Protein AF-A0A822IUJ2-F1 (afdb_monomer_lite)

Structure (mmCIF, N/CA/C/O backbone):
data_AF-A0A822IUJ2-F1
#
_entry.id   AF-A0A822IUJ2-F1
#
loop_
_atom_site.group_PDB
_atom_site.id
_atom_site.type_symbol
_atom_site.label_atom_id
_atom_site.label_alt_id
_atom_site.label_comp_id
_atom_site.label_asym_id
_atom_site.label_entity_id
_atom_site.label_seq_id
_atom_site.pdbx_PDB_ins_code
_atom_site.Cartn_x
_atom_site.Cartn_y
_atom_site.Cartn_z
_atom_site.occupancy
_atom_site.B_iso_or_equiv
_atom_site.auth_seq_id
_atom_site.auth_comp_id
_atom_site.auth_asym_id
_atom_site.auth_atom_id
_atom_site.pdbx_PDB_model_num
ATOM 1 N N . MET A 1 1 ? -35.727 2.379 -72.300 1.00 41.59 1 MET A N 1
ATOM 2 C CA . MET A 1 1 ? -35.666 0.943 -71.937 1.00 41.59 1 MET A CA 1
ATOM 3 C C . MET A 1 1 ? -34.641 0.816 -70.818 1.00 41.59 1 MET A C 1
ATOM 5 O O . MET A 1 1 ? -33.549 1.306 -71.019 1.00 41.59 1 MET A O 1
ATOM 9 N N . GLY A 1 2 ? -34.868 0.306 -69.615 1.00 42.38 2 GLY A N 1
ATOM 10 C CA . GLY A 1 2 ? -36.031 -0.239 -68.935 1.00 42.38 2 GLY A CA 1
ATOM 11 C C . GLY A 1 2 ? -35.721 -0.245 -67.428 1.00 42.38 2 GLY A C 1
ATOM 12 O O . GLY A 1 2 ? -34.564 -0.264 -67.018 1.00 42.38 2 GLY A O 1
ATOM 13 N N . LYS A 1 3 ? -36.785 -0.162 -66.630 1.00 49.94 3 LYS A N 1
ATOM 14 C CA . LYS A 1 3 ? -36.813 -0.287 -65.168 1.00 49.94 3 LYS A CA 1
ATOM 15 C C . LYS A 1 3 ? -36.101 -1.570 -64.711 1.00 49.94 3 LYS A C 1
ATOM 17 O O . LYS A 1 3 ? -36.331 -2.602 -65.330 1.00 49.94 3 LYS A O 1
ATOM 22 N N . ASN A 1 4 ? -35.451 -1.560 -63.544 1.00 50.53 4 ASN A N 1
ATOM 23 C CA . ASN A 1 4 ? -35.858 -2.524 -62.521 1.00 50.53 4 ASN A CA 1
ATOM 24 C C . ASN A 1 4 ? -35.509 -2.095 -61.093 1.00 50.53 4 ASN A C 1
ATOM 26 O O . ASN A 1 4 ? -34.391 -1.695 -60.789 1.00 50.53 4 ASN A O 1
ATOM 30 N N . MET A 1 5 ? -36.528 -2.199 -60.243 1.00 48.28 5 MET A N 1
ATOM 31 C CA . MET A 1 5 ? -36.492 -2.043 -58.797 1.00 48.28 5 MET A CA 1
ATOM 32 C C . MET A 1 5 ? -36.428 -3.433 -58.161 1.00 48.28 5 MET A C 1
ATOM 34 O O . MET A 1 5 ? -37.068 -4.361 -58.646 1.00 48.28 5 MET A O 1
ATOM 38 N N . GLY A 1 6 ? -35.762 -3.542 -57.016 1.00 47.66 6 GLY A N 1
ATOM 39 C CA . GLY A 1 6 ? -35.872 -4.679 -56.098 1.00 47.66 6 GLY A CA 1
ATOM 40 C C . GLY A 1 6 ? -35.202 -4.315 -54.777 1.00 47.66 6 GLY A C 1
ATOM 41 O O . GLY A 1 6 ? -33.990 -4.413 -54.656 1.00 47.66 6 GLY A O 1
ATOM 42 N N . LYS A 1 7 ? -35.902 -3.629 -53.866 1.00 47.06 7 LYS A N 1
ATOM 43 C CA . LYS A 1 7 ? -36.565 -4.224 -52.688 1.00 47.06 7 LYS A CA 1
ATOM 44 C C . LYS A 1 7 ? -35.741 -5.328 -52.009 1.00 47.06 7 LYS A C 1
ATOM 46 O O . LYS A 1 7 ? -35.759 -6.474 -52.449 1.00 47.06 7 LYS A O 1
ATOM 51 N N . LYS A 1 8 ? -35.167 -5.003 -50.848 1.00 50.72 8 LYS A N 1
ATOM 52 C CA . LYS A 1 8 ? -35.119 -5.932 -49.715 1.00 50.72 8 LYS A CA 1
ATOM 53 C C . LYS A 1 8 ? -35.373 -5.174 -48.415 1.00 50.72 8 LYS A C 1
ATOM 55 O O . LYS A 1 8 ? -34.629 -4.274 -48.037 1.00 50.72 8 LYS A O 1
ATOM 60 N N . THR A 1 9 ? -36.506 -5.524 -47.833 1.00 42.69 9 THR A N 1
ATOM 61 C CA . THR A 1 9 ? -37.121 -5.021 -46.612 1.00 42.69 9 THR A CA 1
ATOM 62 C C . THR A 1 9 ? -36.675 -5.875 -45.422 1.00 42.69 9 THR A C 1
ATOM 64 O O . THR A 1 9 ? -36.413 -7.060 -45.594 1.00 42.69 9 THR A O 1
ATOM 67 N N . GLU A 1 10 ? -36.637 -5.237 -44.250 1.00 41.44 10 GLU A N 1
ATOM 68 C CA . GLU A 1 10 ? -37.018 -5.758 -42.925 1.00 41.44 10 GLU A CA 1
ATOM 69 C C . GLU A 1 10 ? -36.557 -7.152 -42.473 1.00 41.44 10 GLU A C 1
ATOM 71 O O . GLU A 1 10 ? -37.154 -8.155 -42.834 1.00 41.44 10 GLU A O 1
ATOM 76 N N . GLU A 1 11 ? -35.639 -7.181 -41.497 1.00 45.41 11 GLU A N 1
ATOM 77 C CA . GLU A 1 11 ? -35.759 -8.072 -40.331 1.00 45.41 11 GLU A CA 1
ATOM 78 C C . GLU A 1 11 ? -34.794 -7.633 -39.214 1.00 45.41 11 GLU A C 1
ATOM 80 O O . GLU A 1 11 ? -33.580 -7.772 -39.350 1.00 45.41 11 GLU A O 1
ATOM 85 N N . ARG A 1 12 ? -35.337 -7.041 -38.136 1.00 41.88 12 ARG A N 1
ATOM 86 C CA . ARG A 1 12 ? -34.828 -7.044 -36.739 1.00 41.88 12 ARG A CA 1
ATOM 87 C C . ARG A 1 12 ? -35.630 -6.052 -35.886 1.00 41.88 12 ARG A C 1
ATOM 89 O O . ARG A 1 12 ? -35.129 -5.045 -35.394 1.00 41.88 12 ARG A O 1
ATOM 96 N N . LYS A 1 13 ? -36.911 -6.362 -35.698 1.00 48.16 13 LYS A N 1
ATOM 97 C CA . LYS A 1 13 ? -37.634 -6.044 -34.463 1.00 48.16 13 LYS A CA 1
ATOM 98 C C . LYS A 1 13 ? -37.752 -7.372 -33.728 1.00 48.16 13 LYS A C 1
ATOM 100 O O . LYS A 1 13 ? -38.297 -8.286 -34.320 1.00 48.16 13 LYS A O 1
ATOM 105 N N . ASP A 1 14 ? -37.130 -7.474 -32.552 1.00 48.12 14 ASP A N 1
ATOM 106 C CA . ASP A 1 14 ? -37.507 -8.350 -31.423 1.00 48.12 14 ASP A CA 1
ATOM 107 C C . ASP A 1 14 ? -36.309 -8.622 -30.500 1.00 48.12 14 ASP A C 1
ATOM 109 O O . ASP A 1 14 ? -35.768 -9.718 -30.437 1.00 48.12 14 ASP A O 1
ATOM 113 N N . VAL A 1 15 ? -35.904 -7.604 -29.731 1.00 48.25 15 VAL A N 1
ATOM 114 C CA . VAL A 1 15 ? -35.214 -7.793 -28.440 1.00 48.25 15 VAL A CA 1
ATOM 115 C C . VAL A 1 15 ? -35.722 -6.722 -27.473 1.00 48.25 15 VAL A C 1
ATOM 117 O O . VAL A 1 15 ? -34.982 -5.854 -27.024 1.00 48.25 15 VAL A O 1
ATOM 120 N N . ASN A 1 16 ? -37.030 -6.700 -27.205 1.00 45.09 16 ASN A N 1
ATOM 121 C CA . ASN A 1 16 ? -37.554 -5.905 -26.091 1.00 45.09 16 ASN A CA 1
ATOM 122 C C . ASN A 1 16 ? -38.892 -6.443 -25.564 1.00 45.09 16 ASN A C 1
ATOM 124 O O . ASN A 1 16 ? -39.928 -5.789 -25.662 1.00 45.09 16 ASN A O 1
ATOM 128 N N . LYS A 1 17 ? -38.891 -7.664 -25.012 1.00 48.41 17 LYS A N 1
ATOM 129 C CA . LYS A 1 17 ? -40.035 -8.169 -24.237 1.00 48.41 17 LYS A CA 1
ATOM 130 C C . LYS A 1 17 ? -39.631 -9.240 -23.223 1.00 48.41 17 LYS A C 1
ATOM 132 O O . LYS A 1 17 ? -40.066 -10.377 -23.306 1.00 48.41 17 LYS A O 1
ATOM 137 N N . GLN A 1 18 ? -38.813 -8.868 -22.235 1.00 43.81 18 GLN A N 1
ATOM 138 C CA . GLN A 1 18 ? -38.646 -9.689 -21.026 1.00 43.81 18 GLN A CA 1
ATOM 139 C C . GLN A 1 18 ? -38.189 -8.873 -19.802 1.00 43.81 18 GLN A C 1
ATOM 141 O O . GLN A 1 18 ? -37.215 -9.195 -19.137 1.00 43.81 18 GLN A O 1
ATOM 146 N N . ARG A 1 19 ? -38.897 -7.780 -19.488 1.00 42.34 19 ARG A N 1
ATOM 147 C CA . ARG A 1 19 ? -38.822 -7.108 -18.175 1.00 42.34 19 ARG A CA 1
ATOM 148 C C . ARG A 1 19 ? -40.178 -6.512 -17.803 1.00 42.34 19 ARG A C 1
ATOM 150 O O . ARG A 1 19 ? -40.376 -5.306 -17.853 1.00 42.34 19 ARG A O 1
ATOM 157 N N . LYS A 1 20 ? -41.134 -7.368 -17.448 1.00 46.53 20 LYS A N 1
ATOM 158 C CA . LYS A 1 20 ? -42.321 -6.989 -16.668 1.00 46.53 20 LYS A CA 1
ATOM 159 C C . LYS A 1 20 ? -42.734 -8.195 -15.833 1.00 46.53 20 LYS A C 1
ATOM 161 O O . LYS A 1 20 ? -43.090 -9.221 -16.398 1.00 46.53 20 LYS A O 1
ATOM 166 N N . GLY A 1 21 ? -42.651 -8.051 -14.512 1.00 42.12 21 GLY A N 1
ATOM 167 C CA . GLY A 1 21 ? -43.138 -9.043 -13.555 1.00 42.12 21 GLY A CA 1
ATOM 168 C C . GLY A 1 21 ? -42.157 -9.366 -12.431 1.00 42.12 21 GLY A C 1
ATOM 169 O O . GLY A 1 21 ? -41.757 -10.512 -12.298 1.00 42.12 21 GLY A O 1
ATOM 170 N N . ILE A 1 22 ? -41.777 -8.381 -11.613 1.00 37.16 22 ILE A N 1
ATOM 171 C CA . ILE A 1 22 ? -41.378 -8.669 -10.228 1.00 37.16 22 ILE A CA 1
ATOM 172 C C . ILE A 1 22 ? -42.318 -7.859 -9.347 1.00 37.16 22 ILE A C 1
ATOM 174 O O . ILE A 1 22 ? -42.115 -6.674 -9.091 1.00 37.16 22 ILE A O 1
ATOM 178 N N . SER A 1 23 ? -43.409 -8.513 -8.973 1.00 38.94 23 SER A N 1
ATOM 179 C CA . SER A 1 23 ? -44.326 -8.070 -7.937 1.00 38.94 23 SER A CA 1
ATOM 180 C C . SER A 1 23 ? -43.552 -8.021 -6.620 1.00 38.94 23 SER A C 1
ATOM 182 O O . SER A 1 23 ? -42.984 -9.025 -6.194 1.00 38.94 23 SER A O 1
ATOM 184 N N . GLN A 1 24 ? -43.502 -6.851 -5.984 1.00 43.38 24 GLN A N 1
ATOM 185 C CA . GLN A 1 24 ? -43.011 -6.710 -4.617 1.00 43.38 24 GLN A CA 1
ATOM 186 C C . GLN A 1 24 ? -44.022 -7.358 -3.667 1.00 43.38 24 GLN A C 1
ATOM 188 O O . GLN A 1 24 ? -44.969 -6.724 -3.211 1.00 43.38 24 GLN A O 1
ATOM 193 N N . THR A 1 25 ? -43.832 -8.640 -3.377 1.00 37.34 25 THR A N 1
ATOM 194 C CA . THR A 1 25 ? -44.457 -9.283 -2.223 1.00 37.34 25 THR A CA 1
ATOM 195 C C . THR A 1 25 ? -43.559 -9.008 -1.023 1.00 37.34 25 THR A C 1
ATOM 197 O O . THR A 1 25 ? -42.406 -9.437 -0.986 1.00 37.34 25 THR A O 1
ATOM 200 N N . GLY A 1 26 ? -44.062 -8.227 -0.066 1.00 45.22 26 GLY A N 1
ATOM 201 C CA . GLY A 1 26 ? -43.368 -7.900 1.175 1.00 45.22 26 GLY A CA 1
ATOM 202 C C . GLY A 1 26 ? -43.130 -9.146 2.024 1.00 45.22 26 GLY A C 1
ATOM 203 O O . GLY A 1 26 ? -43.958 -9.505 2.855 1.00 45.22 26 GLY A O 1
ATOM 204 N N . ALA A 1 27 ? -41.986 -9.798 1.825 1.00 36.44 27 ALA A N 1
ATOM 205 C CA . ALA A 1 27 ? -41.483 -10.805 2.742 1.00 36.44 27 ALA A CA 1
ATOM 206 C C . ALA A 1 27 ? -40.846 -10.090 3.939 1.00 36.44 27 ALA A C 1
ATOM 208 O O . ALA A 1 27 ? -39.791 -9.461 3.839 1.00 36.44 27 ALA A O 1
ATOM 209 N N . ARG A 1 28 ? -41.523 -10.170 5.084 1.00 37.72 28 ARG A N 1
ATOM 210 C CA . ARG A 1 28 ? -40.996 -9.785 6.391 1.00 37.72 28 ARG A CA 1
ATOM 211 C C . ARG A 1 28 ? -39.760 -10.651 6.654 1.00 37.72 28 ARG A C 1
ATOM 213 O O . ARG A 1 28 ? -39.889 -11.843 6.905 1.00 37.72 28 ARG A O 1
ATOM 220 N N . ILE A 1 29 ? -38.567 -10.066 6.547 1.00 33.81 29 ILE A N 1
ATOM 221 C CA . ILE A 1 29 ? -37.310 -10.740 6.886 1.00 33.81 29 ILE A CA 1
ATOM 222 C C . ILE A 1 29 ? -37.301 -10.935 8.404 1.00 33.81 29 ILE A C 1
ATOM 224 O O . ILE A 1 29 ? -36.951 -10.033 9.162 1.00 33.81 29 ILE A O 1
ATOM 228 N N . THR A 1 30 ? -37.719 -12.110 8.862 1.00 34.91 30 THR A N 1
ATOM 229 C CA . THR A 1 30 ? -37.377 -12.598 10.196 1.00 34.91 30 THR A CA 1
ATOM 230 C C . THR A 1 30 ? -35.894 -12.938 10.182 1.00 34.91 30 THR A C 1
ATOM 232 O O . THR A 1 30 ? -35.483 -13.961 9.637 1.00 34.91 30 THR A O 1
ATOM 235 N N . VAL A 1 31 ? -35.080 -12.035 10.727 1.00 34.31 31 VAL A N 1
ATOM 236 C CA . VAL A 1 31 ? -33.658 -12.277 10.976 1.00 34.31 31 VAL A CA 1
ATOM 237 C C . VAL A 1 31 ? -33.575 -13.394 12.013 1.00 34.31 31 VAL A C 1
ATOM 239 O O . VAL A 1 31 ? -33.939 -13.193 13.168 1.00 34.31 31 VAL A O 1
ATOM 242 N N . SER A 1 32 ? -33.147 -14.582 11.586 1.00 37.91 32 SER A N 1
ATOM 243 C CA . SER A 1 32 ? -32.773 -15.657 12.501 1.00 37.91 32 SER A CA 1
ATOM 244 C C . SER A 1 32 ? -31.625 -15.154 13.381 1.00 37.91 32 SER A C 1
ATOM 246 O O . SER A 1 32 ? -30.565 -14.774 12.889 1.00 37.91 32 SER A O 1
ATOM 248 N N . THR A 1 33 ? -31.863 -15.117 14.689 1.00 38.47 33 THR A N 1
ATOM 249 C CA . THR A 1 33 ? -30.878 -14.839 15.743 1.00 38.47 33 THR A CA 1
ATOM 250 C C . THR A 1 33 ? -30.079 -16.086 16.127 1.00 38.47 33 THR A C 1
ATOM 252 O O . THR A 1 33 ? -29.494 -16.133 17.206 1.00 38.47 33 THR A O 1
ATOM 255 N N . THR A 1 34 ? -30.030 -17.108 15.270 1.00 44.03 34 THR A N 1
ATOM 256 C CA . THR A 1 34 ? -29.184 -18.278 15.508 1.00 44.03 34 THR A CA 1
ATOM 257 C C . THR A 1 34 ? -27.721 -17.887 15.244 1.00 44.03 34 THR A C 1
ATOM 259 O O . THR A 1 34 ? -27.406 -17.470 14.125 1.00 44.03 34 THR A O 1
ATOM 262 N N . PRO A 1 35 ? -26.815 -17.978 16.240 1.00 42.44 35 PRO A N 1
ATOM 263 C CA . PRO A 1 35 ? -25.393 -17.696 16.050 1.00 42.44 35 PRO A CA 1
ATOM 264 C C . PRO A 1 35 ? -24.842 -18.544 14.901 1.00 42.44 35 PRO A C 1
ATOM 266 O O . PRO A 1 35 ? -25.096 -19.746 14.842 1.00 42.44 35 PRO A O 1
ATOM 269 N N . SER A 1 36 ? -24.126 -17.922 13.960 1.00 46.53 36 SER A N 1
ATOM 270 C CA . SER A 1 36 ? -23.629 -18.612 12.767 1.00 46.53 36 SER A CA 1
ATOM 271 C C . SER A 1 36 ? -22.780 -19.828 13.152 1.00 46.53 36 SER A C 1
ATOM 273 O O . SER A 1 36 ? -21.811 -19.682 13.902 1.00 46.53 36 SER A O 1
ATOM 275 N N . SER A 1 37 ? -23.084 -20.985 12.559 1.00 47.94 37 SER A N 1
ATOM 276 C CA .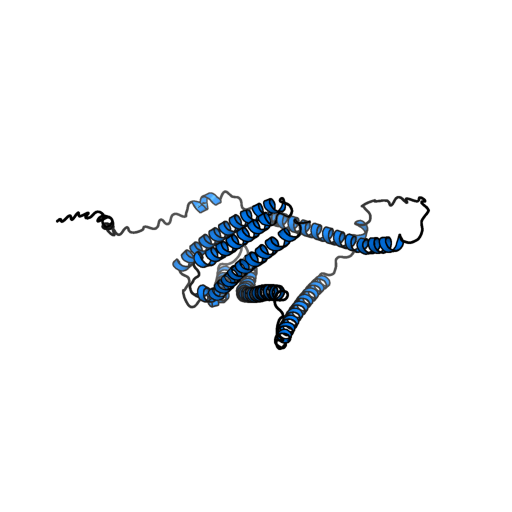 SER A 1 37 ? -22.344 -22.256 12.675 1.00 47.94 37 SER A CA 1
ATOM 277 C C . SER A 1 37 ? -20.833 -22.142 12.419 1.00 47.94 37 SER A C 1
ATOM 279 O O . SER A 1 37 ? -20.063 -22.991 12.854 1.00 47.94 37 SER A O 1
ATOM 281 N N . TRP A 1 38 ? -20.396 -21.050 11.790 1.00 43.41 38 TRP A N 1
ATOM 282 C CA . TRP A 1 38 ? -18.994 -20.698 11.574 1.00 43.41 38 TRP A CA 1
ATOM 283 C C . TRP A 1 38 ? -18.167 -20.542 12.869 1.00 43.41 38 TRP A C 1
ATOM 285 O O . TRP A 1 38 ? -16.962 -20.786 12.859 1.00 43.41 38 TRP A O 1
ATOM 295 N N . TRP A 1 39 ? -18.788 -20.167 13.997 1.00 47.03 39 TRP A N 1
ATOM 296 C CA . TRP A 1 39 ? -18.094 -20.061 15.293 1.00 47.03 39 TRP A CA 1
ATOM 297 C C . TRP A 1 39 ? -17.951 -21.406 16.017 1.00 47.03 39 TRP A C 1
ATOM 299 O O . TRP A 1 39 ? -16.981 -21.603 16.745 1.00 47.03 39 TRP A O 1
ATOM 309 N N . GLU A 1 40 ? -18.885 -22.337 15.811 1.00 58.84 40 GLU A N 1
ATOM 310 C CA . GLU A 1 40 ? -18.849 -23.682 16.408 1.00 58.84 40 GLU A CA 1
ATOM 311 C C . GLU A 1 40 ? -17.735 -24.534 15.781 1.00 58.84 40 GLU A C 1
ATOM 313 O O . GLU A 1 40 ? -16.992 -25.202 16.496 1.00 58.84 40 GLU A O 1
ATOM 318 N N . GLU A 1 41 ? -17.534 -24.423 14.464 1.00 57.12 41 GLU A N 1
ATOM 319 C CA . GLU A 1 41 ? -16.518 -25.180 13.717 1.00 57.12 41 GLU A CA 1
ATOM 320 C C . GLU A 1 41 ? -15.071 -24.819 14.118 1.00 57.12 41 GLU A C 1
ATOM 322 O O . GLU A 1 41 ? -14.152 -25.622 13.968 1.00 57.12 41 GLU A O 1
ATOM 327 N N . ARG A 1 42 ? -14.849 -23.632 14.702 1.00 51.75 42 ARG A N 1
ATOM 328 C CA . ARG A 1 42 ? -13.517 -23.177 15.140 1.00 51.75 42 ARG A CA 1
ATOM 329 C C . ARG A 1 42 ? -13.178 -23.466 16.598 1.00 51.75 42 ARG A C 1
ATOM 331 O O . ARG A 1 42 ? -12.016 -23.309 16.965 1.00 51.75 42 ARG A O 1
ATOM 338 N N . LYS A 1 43 ? -14.123 -23.943 17.414 1.00 57.66 43 LYS A N 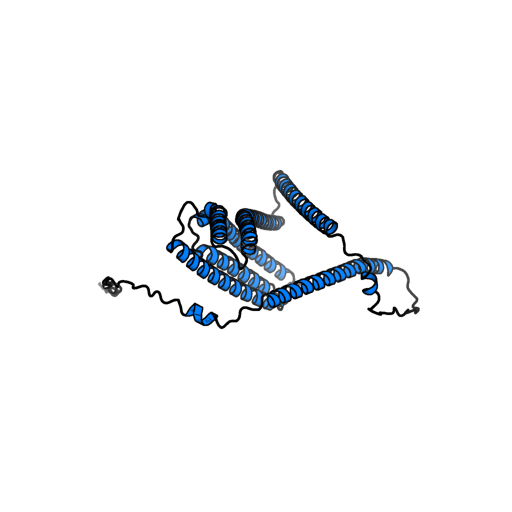1
ATOM 339 C CA . LYS A 1 43 ? -13.836 -24.323 18.812 1.00 57.66 43 LYS A CA 1
ATOM 340 C C . LYS A 1 43 ? -12.875 -25.516 18.928 1.00 57.66 43 LYS A C 1
ATOM 342 O O . LYS A 1 43 ? -12.272 -25.695 19.978 1.00 57.66 43 LYS A O 1
ATOM 347 N N . GLY A 1 44 ? -12.713 -26.306 17.861 1.00 62.44 44 GLY A N 1
ATOM 348 C CA . GLY A 1 44 ? -11.793 -27.449 17.815 1.00 62.44 44 GLY A CA 1
ATOM 349 C C . GLY A 1 44 ? -10.367 -27.127 17.352 1.00 62.44 44 GLY A C 1
ATOM 350 O O . GLY A 1 44 ? -9.488 -27.975 17.483 1.00 62.44 44 GLY A O 1
ATOM 351 N N . ILE A 1 45 ? -10.105 -25.924 16.823 1.00 59.12 45 ILE A N 1
ATOM 352 C CA . ILE A 1 45 ? -8.744 -25.511 16.459 1.00 59.12 45 ILE A CA 1
ATOM 353 C C . ILE A 1 45 ? -8.111 -24.944 17.725 1.00 59.12 45 ILE A C 1
ATOM 355 O O . ILE A 1 45 ? -8.285 -23.766 18.035 1.00 59.12 45 ILE A O 1
ATOM 359 N N . GLY A 1 46 ? -7.428 -25.806 18.483 1.00 67.44 46 GLY A N 1
ATOM 360 C CA . GLY A 1 46 ? -6.690 -25.397 19.674 1.00 67.44 46 GLY A CA 1
ATOM 361 C C . GLY A 1 46 ? -5.805 -24.199 19.343 1.00 67.44 46 GLY A C 1
ATOM 362 O O . GLY A 1 46 ? -4.979 -24.268 18.430 1.00 67.44 46 GLY A O 1
ATOM 363 N N . GLN A 1 47 ? -6.021 -23.080 20.036 1.00 64.50 47 GLN A N 1
ATOM 364 C CA . GLN A 1 47 ? -5.121 -21.940 19.923 1.00 64.50 47 GLN A CA 1
ATOM 365 C C . GLN A 1 47 ? -3.713 -22.427 20.289 1.00 64.50 47 GLN A C 1
ATOM 367 O O . GLN A 1 47 ? -3.572 -23.111 21.307 1.00 64.50 47 GLN A O 1
ATOM 372 N N . PRO A 1 48 ? -2.684 -22.132 19.473 1.00 74.56 48 PRO A N 1
ATOM 373 C CA . PRO A 1 48 ? -1.319 -22.496 19.821 1.00 74.56 48 PRO A CA 1
ATOM 374 C C . PRO A 1 48 ? -0.994 -21.914 21.194 1.00 74.56 48 PRO A C 1
ATOM 376 O O . PRO A 1 48 ? -1.352 -20.763 21.459 1.00 74.56 48 PRO A O 1
ATOM 379 N N . ASN A 1 49 ? -0.344 -22.703 22.050 1.00 88.06 49 ASN A N 1
ATOM 380 C CA . ASN A 1 49 ? 0.101 -22.231 23.355 1.00 88.06 49 ASN A CA 1
ATOM 381 C C . ASN A 1 49 ? 0.904 -20.925 23.153 1.00 88.06 49 ASN A C 1
ATOM 383 O O . ASN A 1 49 ? 1.845 -20.928 22.351 1.00 88.06 49 ASN A O 1
ATOM 387 N N . PRO A 1 50 ? 0.543 -19.812 23.820 1.00 81.00 50 PRO A N 1
ATOM 388 C CA . PRO A 1 50 ? 1.276 -18.551 23.721 1.00 81.00 50 PRO A CA 1
ATOM 389 C C . PRO A 1 50 ? 2.783 -18.707 23.961 1.00 81.00 50 PRO A C 1
ATOM 391 O O . PRO A 1 50 ? 3.578 -18.068 23.278 1.00 81.00 50 PRO A O 1
ATOM 394 N N . GLU A 1 51 ? 3.182 -19.623 24.847 1.00 85.19 51 GLU A N 1
ATOM 395 C CA . GLU A 1 51 ? 4.592 -19.920 25.128 1.00 85.19 51 GLU A CA 1
ATOM 396 C C . GLU A 1 51 ? 5.313 -20.539 23.922 1.00 85.19 51 GLU A C 1
ATOM 398 O O . GLU A 1 51 ? 6.480 -20.245 23.666 1.00 85.19 51 GLU A O 1
ATOM 403 N N . ASP A 1 52 ? 4.621 -21.365 23.135 1.00 88.50 52 ASP A N 1
ATOM 404 C CA . ASP A 1 52 ? 5.193 -21.960 21.926 1.00 88.50 52 ASP A CA 1
ATOM 405 C C . ASP A 1 52 ? 5.305 -20.928 20.800 1.00 88.50 52 ASP A C 1
ATOM 407 O O . ASP A 1 52 ? 6.275 -20.948 20.041 1.00 88.50 52 ASP A O 1
ATOM 411 N N . GLN A 1 53 ? 4.367 -19.979 20.715 1.00 81.19 53 GLN A N 1
ATOM 412 C CA . GLN A 1 53 ? 4.490 -18.850 19.788 1.00 81.19 53 GLN A CA 1
ATOM 413 C C . GLN A 1 53 ? 5.668 -17.945 20.155 1.00 81.19 53 GLN A C 1
ATOM 415 O O . GLN A 1 53 ? 6.437 -17.549 19.277 1.00 81.19 53 GLN A O 1
ATOM 420 N N . GLU A 1 54 ? 5.837 -17.650 21.443 1.00 86.38 54 GLU A N 1
ATOM 421 C CA . GLU A 1 54 ? 6.945 -16.840 21.939 1.00 86.38 54 GLU A CA 1
ATOM 422 C C . GLU A 1 54 ? 8.296 -17.535 21.721 1.00 86.38 54 GLU A C 1
ATOM 424 O O . GLU A 1 54 ? 9.248 -16.903 21.261 1.00 86.38 54 GLU A O 1
ATOM 429 N N . ARG A 1 55 ? 8.370 -18.852 21.950 1.00 93.56 55 ARG A N 1
ATOM 430 C CA . ARG A 1 55 ? 9.560 -19.667 21.669 1.00 93.56 55 ARG A CA 1
ATOM 431 C C . ARG A 1 55 ? 9.960 -19.597 20.196 1.00 93.56 55 ARG A C 1
ATOM 433 O O . ARG A 1 55 ? 11.108 -19.286 19.891 1.00 93.56 55 ARG A O 1
ATOM 440 N N . VAL A 1 56 ? 9.007 -19.800 19.282 1.00 92.75 56 VAL A N 1
ATOM 441 C CA . VAL A 1 56 ? 9.249 -19.718 17.830 1.00 92.75 56 VAL A CA 1
ATOM 442 C C . VAL A 1 56 ? 9.701 -18.315 17.415 1.00 92.75 56 VAL A C 1
ATOM 444 O O . VAL A 1 56 ? 10.524 -18.167 16.508 1.00 92.75 56 VAL A O 1
ATOM 447 N N . TYR A 1 57 ? 9.177 -17.273 18.062 1.00 85.81 57 TYR A N 1
ATOM 448 C CA . TYR A 1 57 ? 9.604 -15.901 17.809 1.00 85.81 57 TYR A CA 1
ATOM 449 C C . TYR A 1 57 ? 11.050 -15.659 18.269 1.00 85.81 57 TYR A C 1
ATOM 451 O O . TYR A 1 57 ? 11.853 -15.146 17.486 1.00 85.81 57 TYR A O 1
ATOM 459 N N . ARG A 1 58 ? 11.412 -16.095 19.486 1.00 90.38 58 ARG A N 1
ATOM 460 C CA . ARG A 1 58 ? 12.784 -15.991 20.016 1.00 90.38 58 ARG A CA 1
ATOM 461 C C . ARG A 1 58 ? 13.789 -16.755 19.154 1.00 90.38 58 ARG A C 1
ATOM 463 O O . ARG A 1 58 ? 14.800 -16.181 18.770 1.00 90.38 58 ARG A O 1
ATOM 470 N N . GLU A 1 59 ? 13.476 -17.987 18.753 1.00 95.44 59 GLU A N 1
ATOM 471 C CA . GLU A 1 59 ? 14.341 -18.793 17.875 1.00 95.44 59 GLU A CA 1
ATOM 472 C C . GLU A 1 59 ? 14.578 -18.121 16.512 1.00 95.44 59 GLU A C 1
ATOM 474 O O . GLU A 1 59 ? 15.700 -18.100 16.000 1.00 95.44 59 GLU A O 1
ATOM 479 N N . LYS A 1 60 ? 13.536 -17.525 15.915 1.00 91.69 60 LYS A N 1
ATOM 480 C CA . LYS A 1 60 ? 13.682 -16.758 14.667 1.00 91.69 60 LYS A CA 1
ATOM 481 C C . LYS A 1 60 ? 14.556 -15.524 14.855 1.00 91.69 60 LYS A C 1
ATOM 483 O O . LYS A 1 60 ? 15.354 -15.215 13.970 1.00 91.69 60 LYS A O 1
ATOM 488 N N . GLN A 1 61 ? 14.397 -14.827 15.975 1.00 86.25 61 GLN A N 1
ATOM 489 C CA . GLN A 1 61 ? 15.191 -13.646 16.280 1.00 86.25 61 GLN A CA 1
ATOM 490 C C . GLN A 1 61 ? 16.664 -14.019 16.475 1.00 86.25 61 GLN A C 1
ATOM 492 O O . GLN A 1 61 ? 17.516 -13.441 15.806 1.00 86.25 61 GLN A O 1
ATOM 497 N N . GLU A 1 62 ? 16.963 -15.038 17.282 1.00 93.12 62 GLU A N 1
ATOM 498 C CA . GLU A 1 62 ? 18.323 -15.549 17.494 1.00 93.12 62 GLU A CA 1
ATOM 499 C C . GLU A 1 62 ? 18.984 -15.994 16.185 1.00 93.12 62 GLU A C 1
ATOM 501 O O . GLU A 1 62 ? 20.135 -15.639 15.918 1.00 93.12 62 GLU A O 1
ATOM 506 N N . LYS A 1 63 ? 18.247 -16.706 15.323 1.00 96.44 63 LYS A N 1
ATOM 507 C CA . LYS A 1 63 ? 18.746 -17.113 14.004 1.00 96.44 63 LYS A CA 1
ATOM 508 C C . LYS A 1 63 ? 19.117 -15.908 13.136 1.00 96.44 63 LYS A C 1
ATOM 510 O O . LYS A 1 63 ? 20.183 -15.900 12.525 1.00 96.44 63 LYS A O 1
ATOM 515 N N . TYR A 1 64 ? 18.275 -14.876 13.115 1.00 91.12 64 TYR A N 1
ATOM 516 C CA . TYR A 1 64 ? 18.559 -13.637 12.391 1.00 91.12 64 TYR A CA 1
ATOM 517 C C . TYR A 1 64 ? 19.801 -12.917 12.943 1.00 91.12 64 TYR A C 1
ATOM 519 O O . TYR A 1 64 ? 20.620 -12.397 12.181 1.00 91.12 64 TYR A O 1
ATOM 527 N N . GLU A 1 65 ? 19.991 -12.904 14.265 1.00 92.50 65 GLU A N 1
ATOM 528 C CA . GLU A 1 65 ? 21.188 -12.312 14.869 1.00 92.50 65 GLU A CA 1
ATOM 529 C C . GLU A 1 65 ? 22.457 -13.091 14.518 1.00 92.50 65 GLU A C 1
ATOM 531 O O . GLU A 1 65 ? 23.473 -12.474 14.189 1.00 92.50 65 GLU A O 1
ATOM 536 N N . GLN A 1 66 ? 22.389 -14.425 14.519 1.00 94.31 66 GLN A N 1
ATOM 537 C CA . GLN A 1 66 ? 23.493 -15.285 14.095 1.00 94.31 66 GLN A CA 1
ATOM 538 C C . GLN A 1 66 ? 23.863 -15.057 12.625 1.00 94.31 66 GLN A C 1
ATOM 540 O O . GLN A 1 66 ? 25.044 -14.882 12.324 1.00 94.31 66 GLN A O 1
ATOM 545 N N . GLU A 1 67 ? 22.884 -15.003 11.718 1.00 95.06 67 GLU A N 1
ATOM 546 C CA . GLU A 1 67 ? 23.122 -14.745 10.290 1.00 95.06 67 GLU A CA 1
ATOM 547 C C . GLU A 1 67 ? 23.767 -13.366 10.066 1.00 95.06 67 GLU A C 1
ATOM 549 O O . GLU A 1 67 ? 24.760 -13.247 9.347 1.00 95.06 67 GLU A O 1
ATOM 554 N N . ARG A 1 68 ? 23.286 -12.326 10.756 1.00 94.19 68 ARG A N 1
ATOM 555 C CA . ARG A 1 68 ? 23.861 -10.970 10.704 1.00 94.19 68 ARG A CA 1
ATOM 556 C C . ARG A 1 68 ? 25.300 -10.915 11.226 1.00 94.19 68 ARG A C 1
ATOM 558 O O . ARG A 1 68 ? 26.146 -10.234 10.642 1.00 94.19 68 ARG A O 1
ATOM 565 N N . MET A 1 69 ? 25.596 -11.629 12.311 1.00 92.75 69 MET A N 1
ATOM 566 C CA . MET A 1 69 ? 26.956 -11.738 12.846 1.00 92.75 69 MET A CA 1
ATOM 567 C C . MET A 1 69 ? 27.885 -12.463 11.864 1.00 92.75 69 MET A C 1
ATOM 569 O O . MET A 1 69 ? 29.006 -12.006 11.636 1.00 92.75 69 MET A O 1
ATOM 573 N N . GLN A 1 70 ? 27.418 -13.547 11.237 1.00 92.31 70 GLN A N 1
ATOM 574 C CA . GLN A 1 70 ? 28.184 -14.267 10.216 1.00 92.31 70 GLN A CA 1
ATOM 575 C C . GLN A 1 70 ? 28.465 -13.395 8.988 1.00 92.31 70 GLN A C 1
ATOM 577 O O . GLN A 1 70 ? 29.596 -13.375 8.505 1.00 92.31 70 GLN A O 1
ATOM 582 N N . GLU A 1 71 ? 27.481 -12.624 8.524 1.00 92.44 71 GLU A N 1
ATOM 583 C CA . GLU A 1 71 ? 27.656 -11.702 7.399 1.00 92.44 71 GLU A CA 1
ATOM 584 C C . GLU A 1 71 ? 28.670 -10.596 7.718 1.00 92.44 71 GLU A C 1
ATOM 586 O O . GLU A 1 71 ? 29.524 -10.279 6.893 1.00 92.44 71 GLU A O 1
ATOM 591 N N . THR A 1 72 ? 28.649 -10.069 8.943 1.00 89.19 72 THR A N 1
ATOM 592 C CA . THR A 1 72 ? 29.608 -9.045 9.389 1.00 89.19 72 THR A CA 1
ATOM 593 C C . THR A 1 72 ? 31.040 -9.588 9.405 1.00 89.19 72 THR A C 1
ATOM 595 O O . THR A 1 72 ? 31.975 -8.925 8.955 1.00 89.19 72 THR A O 1
ATOM 598 N N . VAL A 1 73 ? 31.225 -10.827 9.874 1.00 91.69 73 VAL A N 1
ATOM 599 C CA . VAL A 1 73 ? 32.525 -11.518 9.830 1.00 91.69 73 VAL A CA 1
ATOM 600 C C . VAL A 1 73 ? 32.961 -11.770 8.385 1.00 91.69 73 VAL A C 1
ATOM 602 O O . VAL A 1 73 ? 34.130 -11.562 8.055 1.00 91.69 73 VAL A O 1
ATOM 605 N N . ARG A 1 74 ? 32.033 -12.171 7.507 1.00 90.00 74 ARG A N 1
ATOM 606 C CA . ARG A 1 74 ? 32.301 -12.397 6.081 1.00 90.00 74 ARG A CA 1
ATOM 607 C C . ARG A 1 74 ? 32.789 -11.120 5.394 1.00 90.00 74 ARG A C 1
ATOM 609 O O . ARG A 1 74 ? 33.826 -11.152 4.735 1.00 90.00 74 ARG A O 1
ATOM 616 N N . GLN A 1 75 ? 32.105 -10.000 5.619 1.00 85.75 75 GLN A N 1
ATOM 617 C CA . GLN A 1 75 ? 32.482 -8.692 5.075 1.00 85.75 75 GLN A CA 1
ATOM 618 C C . GLN A 1 75 ? 33.838 -8.219 5.614 1.00 85.75 75 GLN A C 1
ATOM 620 O O . GLN A 1 75 ? 34.700 -7.815 4.836 1.00 85.75 75 GLN A O 1
ATOM 625 N N . GLY A 1 76 ? 34.087 -8.372 6.919 1.00 88.12 76 GLY A N 1
ATOM 626 C CA . GLY A 1 76 ? 35.381 -8.029 7.517 1.00 88.12 76 GLY A CA 1
ATOM 627 C C . GLY A 1 76 ? 36.554 -8.862 6.978 1.00 88.12 76 GLY A C 1
ATOM 628 O O . GLY A 1 76 ? 37.673 -8.356 6.856 1.00 88.12 76 GLY A O 1
ATOM 629 N N . HIS A 1 77 ? 36.321 -10.129 6.617 1.00 82.56 77 HIS A N 1
ATOM 630 C CA . HIS A 1 77 ? 37.319 -10.947 5.924 1.00 82.56 77 HIS A CA 1
ATOM 631 C C . HIS A 1 77 ? 37.553 -10.474 4.485 1.00 82.56 77 HIS A C 1
ATOM 633 O O . HIS A 1 77 ? 38.701 -10.392 4.049 1.00 82.56 77 HIS A O 1
ATOM 639 N N . GLU A 1 78 ? 36.495 -10.139 3.751 1.00 77.25 78 GLU A N 1
ATOM 640 C CA . GLU A 1 78 ? 36.601 -9.692 2.361 1.00 77.25 78 GLU A CA 1
ATOM 641 C C . GLU A 1 78 ? 37.330 -8.342 2.234 1.00 77.25 78 GLU A C 1
ATOM 643 O O . GLU A 1 78 ? 38.169 -8.168 1.344 1.00 77.25 78 GLU A O 1
ATOM 648 N N . GLU A 1 79 ? 37.105 -7.421 3.174 1.00 75.75 79 GLU A N 1
ATOM 649 C CA . GLU A 1 79 ? 37.826 -6.146 3.247 1.00 75.75 79 GLU A CA 1
ATOM 650 C C . GLU A 1 79 ? 39.311 -6.315 3.593 1.00 75.75 79 GLU A C 1
ATOM 652 O O . GLU A 1 79 ? 40.142 -5.590 3.047 1.00 75.75 79 GLU A O 1
ATOM 657 N N . ARG A 1 80 ? 39.683 -7.306 4.420 1.00 73.75 80 ARG A N 1
ATOM 658 C CA . ARG A 1 80 ? 41.099 -7.608 4.712 1.00 73.75 80 ARG A CA 1
ATOM 659 C C . ARG A 1 80 ? 41.857 -8.203 3.527 1.00 73.75 80 ARG A C 1
ATOM 661 O O . ARG A 1 80 ? 43.049 -7.946 3.394 1.00 73.75 80 ARG A O 1
ATOM 668 N N . TYR A 1 81 ? 41.192 -8.965 2.659 1.00 63.25 81 TYR A N 1
ATOM 669 C CA . TYR A 1 81 ? 41.844 -9.628 1.521 1.00 63.25 81 TYR A CA 1
ATOM 670 C C . TYR A 1 81 ? 41.952 -8.765 0.253 1.00 63.25 81 TYR A C 1
ATOM 672 O O . TYR A 1 81 ? 42.770 -9.066 -0.622 1.00 63.25 81 TYR A O 1
ATOM 680 N N . LYS A 1 82 ? 41.169 -7.685 0.130 1.00 61.62 82 LYS A N 1
ATOM 681 C CA . LYS A 1 82 ? 41.274 -6.741 -0.998 1.00 61.62 82 LYS A CA 1
ATOM 682 C C . LYS A 1 82 ? 42.639 -6.033 -1.101 1.00 61.62 82 LYS A C 1
ATOM 684 O O . LYS A 1 82 ? 43.210 -6.069 -2.192 1.00 61.62 82 LYS A O 1
ATOM 689 N N . PRO A 1 83 ? 43.218 -5.458 -0.029 1.00 58.03 83 PRO A N 1
ATOM 690 C CA . PRO A 1 83 ? 44.515 -4.787 -0.125 1.00 58.03 83 PRO A CA 1
ATOM 691 C C . PRO A 1 83 ? 45.691 -5.759 -0.326 1.00 58.03 83 PRO A C 1
ATOM 693 O O . PRO A 1 83 ? 46.658 -5.403 -0.995 1.00 58.03 83 PRO A O 1
ATOM 696 N N . GLU A 1 84 ? 45.613 -7.008 0.154 1.00 55.56 84 GLU A N 1
ATOM 697 C CA . GLU A 1 84 ? 46.674 -8.009 -0.076 1.00 55.56 84 GLU A CA 1
ATOM 698 C C . GLU A 1 84 ? 46.778 -8.449 -1.543 1.00 55.56 84 GLU A C 1
ATOM 700 O O . GLU A 1 84 ? 47.883 -8.640 -2.052 1.00 55.56 84 GLU A O 1
ATOM 705 N N . LYS A 1 85 ? 45.651 -8.576 -2.259 1.00 57.25 85 LYS A N 1
ATOM 706 C CA . LYS A 1 85 ? 45.682 -8.867 -3.704 1.00 57.25 85 LYS A CA 1
ATOM 707 C C . LYS A 1 85 ? 46.237 -7.699 -4.517 1.00 57.25 85 LYS A C 1
ATOM 709 O O . LYS A 1 85 ? 46.914 -7.939 -5.513 1.00 57.25 85 LYS A O 1
ATOM 714 N N . GLN A 1 86 ? 45.989 -6.465 -4.079 1.00 56.00 86 GLN A N 1
ATOM 715 C CA . GLN A 1 86 ? 46.502 -5.268 -4.741 1.00 56.00 86 GLN A CA 1
ATOM 716 C C . GLN A 1 86 ? 48.016 -5.107 -4.520 1.00 56.00 86 GLN A C 1
ATOM 718 O O . GLN A 1 86 ? 48.750 -4.908 -5.482 1.00 56.00 86 GLN A O 1
ATOM 723 N N . MET A 1 87 ? 48.513 -5.350 -3.300 1.00 53.56 87 MET A N 1
ATOM 724 C CA . MET A 1 87 ? 49.958 -5.347 -3.022 1.00 53.56 87 MET A CA 1
ATOM 725 C C . MET A 1 87 ? 50.713 -6.510 -3.687 1.00 53.56 87 MET A C 1
ATOM 727 O O . MET A 1 87 ? 51.886 -6.368 -4.027 1.00 53.56 87 MET A O 1
ATOM 731 N N . ARG A 1 88 ? 50.064 -7.661 -3.914 1.00 55.53 88 ARG A N 1
ATOM 732 C CA . ARG A 1 88 ? 50.684 -8.790 -4.627 1.00 55.53 88 ARG A CA 1
ATOM 733 C C . ARG A 1 88 ? 50.757 -8.571 -6.141 1.00 55.53 88 ARG A C 1
ATOM 735 O O . ARG A 1 88 ? 51.747 -8.963 -6.749 1.00 55.53 88 ARG A O 1
ATOM 742 N N . ALA A 1 89 ? 49.761 -7.909 -6.732 1.00 54.97 89 ALA A N 1
ATOM 743 C CA . ALA A 1 89 ? 49.784 -7.543 -8.148 1.00 54.97 89 ALA A CA 1
ATOM 744 C C . ALA A 1 89 ? 50.857 -6.482 -8.464 1.00 54.97 89 ALA A C 1
ATOM 746 O O . ALA A 1 89 ? 51.446 -6.520 -9.538 1.00 54.97 89 ALA A O 1
ATOM 747 N N . GLU A 1 90 ? 51.164 -5.590 -7.518 1.00 52.59 90 GLU A N 1
ATOM 748 C CA . GLU A 1 90 ? 52.228 -4.582 -7.670 1.00 52.59 90 GLU A CA 1
ATOM 749 C C . GLU A 1 90 ? 53.633 -5.117 -7.313 1.00 52.59 90 GLU A C 1
ATOM 751 O O . GLU A 1 90 ? 54.644 -4.537 -7.708 1.00 52.59 90 GLU A O 1
ATOM 756 N N . GLY A 1 91 ? 53.724 -6.246 -6.597 1.00 49.59 91 GLY A N 1
ATOM 757 C CA . GLY A 1 91 ? 54.991 -6.859 -6.177 1.00 49.59 91 GLY A CA 1
ATOM 758 C C . GLY A 1 91 ? 55.574 -7.914 -7.128 1.00 49.59 91 GLY A C 1
ATOM 759 O O . GLY A 1 91 ? 56.770 -8.191 -7.056 1.00 49.59 91 GLY A O 1
ATOM 760 N N . GLU A 1 92 ? 54.778 -8.504 -8.025 1.00 48.47 92 GLU A N 1
ATOM 761 C CA . GLU A 1 92 ? 55.229 -9.597 -8.909 1.00 48.47 92 GLU A CA 1
ATOM 762 C C . GLU A 1 92 ? 55.936 -9.122 -10.200 1.00 48.47 92 GLU A C 1
ATOM 764 O O . GLU A 1 92 ? 56.437 -9.948 -10.961 1.00 48.47 92 GLU A O 1
ATOM 769 N N . GLU A 1 93 ? 56.110 -7.810 -10.416 1.00 52.34 93 GLU A N 1
ATOM 770 C CA . GLU A 1 93 ? 56.909 -7.287 -11.543 1.00 52.34 93 GLU A CA 1
ATOM 771 C C . GLU A 1 93 ? 58.425 -7.215 -11.249 1.00 52.34 93 GLU A C 1
ATOM 773 O O . GLU A 1 93 ? 59.227 -6.896 -12.130 1.00 52.34 93 GLU A O 1
ATOM 778 N N . LYS A 1 94 ? 58.879 -7.555 -10.031 1.00 52.22 94 LYS A N 1
ATOM 779 C CA . LYS A 1 94 ? 60.317 -7.659 -9.726 1.00 52.22 94 LYS A CA 1
ATOM 780 C C . LYS A 1 94 ? 60.650 -8.842 -8.819 1.00 52.22 94 LYS A C 1
ATOM 782 O O . LYS A 1 94 ? 60.281 -8.872 -7.655 1.00 52.22 94 LYS A O 1
ATOM 787 N N . LYS A 1 95 ? 61.536 -9.690 -9.355 1.00 41.34 95 LYS A N 1
ATOM 788 C CA . LYS A 1 95 ? 62.304 -10.796 -8.747 1.00 41.34 95 LYS A CA 1
ATOM 789 C C . LYS A 1 95 ? 61.650 -12.174 -8.748 1.00 41.34 95 LYS A C 1
ATOM 791 O O . LYS A 1 95 ? 60.723 -12.477 -8.009 1.00 41.34 95 LYS A O 1
ATOM 796 N N . GLY A 1 96 ? 62.289 -13.047 -9.523 1.00 47.16 96 GLY A N 1
ATOM 797 C CA . GLY A 1 96 ? 62.164 -14.485 -9.395 1.00 47.16 96 GLY A CA 1
ATOM 798 C C . GLY A 1 96 ? 62.926 -15.083 -8.207 1.00 47.16 96 GLY A C 1
ATOM 799 O O . GLY A 1 96 ? 63.711 -14.427 -7.526 1.00 47.16 96 GLY A O 1
ATOM 800 N N . ILE A 1 97 ? 62.713 -16.397 -8.102 1.00 44.34 97 ILE A N 1
ATOM 801 C CA . ILE A 1 97 ? 63.487 -17.432 -7.403 1.00 44.34 97 ILE A CA 1
ATOM 802 C C . ILE A 1 97 ? 63.514 -17.341 -5.867 1.00 44.34 97 ILE A C 1
ATOM 804 O O . ILE A 1 97 ? 64.352 -16.667 -5.277 1.00 44.34 97 ILE A O 1
ATOM 808 N N . SER A 1 98 ? 62.676 -18.152 -5.211 1.00 41.38 98 SER A N 1
ATOM 809 C CA . SER A 1 98 ? 63.094 -19.299 -4.370 1.00 41.38 98 SER A CA 1
ATOM 810 C C . SER A 1 98 ? 61.958 -19.718 -3.432 1.00 41.38 98 SER A C 1
ATOM 812 O O . SER A 1 98 ? 61.542 -18.972 -2.551 1.00 41.38 98 SER A O 1
ATOM 814 N N . GLN A 1 99 ? 61.475 -20.947 -3.609 1.00 46.03 99 GLN A N 1
ATOM 815 C CA . GLN A 1 99 ? 60.683 -21.672 -2.618 1.00 46.03 99 GLN A CA 1
ATOM 816 C C . GLN A 1 99 ? 61.569 -22.100 -1.442 1.00 46.03 99 GLN A C 1
ATOM 818 O O . GLN A 1 99 ? 62.591 -22.734 -1.683 1.00 46.03 99 GLN A O 1
ATOM 823 N N . THR A 1 100 ? 61.099 -21.926 -0.200 1.00 38.62 100 THR A N 1
ATOM 824 C CA . THR A 1 100 ? 61.335 -22.890 0.897 1.00 38.62 100 THR A CA 1
ATOM 825 C C . THR A 1 100 ? 60.362 -22.696 2.073 1.00 38.62 100 THR A C 1
ATOM 827 O O . THR A 1 100 ? 60.458 -21.774 2.870 1.00 38.62 100 THR A O 1
ATOM 830 N N . LYS A 1 101 ? 59.403 -23.625 2.166 1.00 46.91 101 LYS A N 1
ATOM 831 C CA . LYS A 1 101 ? 59.132 -24.511 3.317 1.00 46.91 101 LYS A CA 1
ATOM 832 C C . LYS A 1 101 ? 59.232 -23.925 4.747 1.00 46.91 101 LYS A C 1
ATOM 834 O O . LYS A 1 101 ? 60.295 -23.968 5.348 1.00 46.91 101 LYS A O 1
ATOM 839 N N . ALA A 1 102 ? 58.078 -23.605 5.351 1.00 40.00 102 ALA A N 1
ATOM 840 C CA . ALA A 1 102 ? 57.775 -23.871 6.771 1.00 40.00 102 ALA A CA 1
ATOM 841 C C . ALA A 1 102 ? 56.265 -23.705 7.060 1.00 40.00 102 ALA A C 1
ATOM 843 O O . ALA A 1 102 ? 55.787 -22.619 7.376 1.00 40.00 102 ALA A O 1
ATOM 844 N N . ARG A 1 103 ? 55.489 -24.795 6.965 1.00 36.34 103 ARG A N 1
ATOM 845 C CA . ARG A 1 103 ? 54.115 -24.857 7.496 1.00 36.34 103 ARG A CA 1
ATOM 846 C C . ARG A 1 103 ? 54.206 -25.091 9.008 1.00 36.34 103 ARG A C 1
ATOM 848 O O . ARG A 1 103 ? 54.478 -26.211 9.430 1.00 36.34 103 ARG A O 1
ATOM 855 N N . LYS A 1 104 ? 53.984 -24.048 9.814 1.00 44.31 104 LYS A N 1
ATOM 856 C CA . LYS A 1 104 ? 53.598 -24.202 11.224 1.00 44.31 104 LYS A CA 1
ATOM 857 C C . LYS A 1 104 ? 52.117 -24.572 11.264 1.00 44.31 104 LYS A C 1
ATOM 859 O O . LYS A 1 104 ? 51.275 -23.852 10.736 1.00 44.31 104 LYS A O 1
ATOM 864 N N . THR A 1 105 ? 51.820 -25.715 11.862 1.00 38.12 105 THR A N 1
ATOM 865 C CA . THR A 1 105 ? 50.470 -26.156 12.211 1.00 38.12 105 THR A CA 1
ATOM 866 C C . THR A 1 105 ? 49.881 -25.199 13.246 1.00 38.12 105 THR A C 1
ATOM 868 O O . THR A 1 105 ? 50.329 -25.173 14.391 1.00 38.12 105 THR A O 1
ATOM 871 N N . VAL A 1 106 ? 48.900 -24.392 12.837 1.00 42.12 106 VAL A N 1
ATOM 872 C CA . VAL A 1 106 ? 48.034 -23.638 13.752 1.00 42.12 106 VAL A CA 1
ATOM 873 C C . VAL A 1 106 ? 46.992 -24.616 14.284 1.00 42.12 106 VAL A C 1
ATOM 875 O O . VAL A 1 106 ? 46.231 -25.194 13.513 1.00 42.12 106 VAL A O 1
ATOM 878 N N . SER A 1 107 ? 47.008 -24.837 15.597 1.00 42.00 107 SER A N 1
ATOM 879 C CA . SER A 1 107 ? 46.030 -25.659 16.307 1.00 42.00 107 SER A CA 1
ATOM 880 C C . SER A 1 107 ? 44.667 -24.970 16.277 1.00 42.00 107 SER A C 1
ATOM 882 O O . SER A 1 107 ? 44.429 -24.014 17.010 1.00 42.00 107 SER A O 1
ATOM 884 N N . THR A 1 108 ? 43.765 -25.449 15.429 1.00 44.91 108 THR A N 1
ATOM 885 C CA . THR A 1 108 ? 42.337 -25.119 15.444 1.00 44.91 108 THR A CA 1
ATOM 886 C C . THR A 1 108 ? 41.639 -25.931 16.533 1.00 44.91 108 THR A C 1
ATOM 888 O O . THR A 1 108 ? 40.919 -26.884 16.248 1.00 44.91 108 THR A O 1
ATOM 891 N N . THR A 1 109 ? 41.860 -25.559 17.796 1.00 43.78 109 THR A N 1
ATOM 892 C CA . THR A 1 109 ? 41.038 -26.033 18.919 1.00 43.78 109 THR A CA 1
ATOM 893 C C . THR A 1 109 ? 39.915 -25.008 19.142 1.00 43.78 109 THR A C 1
ATOM 895 O O . THR A 1 109 ? 40.208 -23.906 19.600 1.00 43.78 109 THR A O 1
ATOM 898 N N . PRO A 1 110 ? 38.637 -25.305 18.827 1.00 46.97 110 PRO A N 1
ATOM 899 C CA . PRO A 1 110 ? 37.540 -24.321 18.849 1.00 46.97 110 PRO A CA 1
ATOM 900 C C . PRO A 1 110 ? 37.077 -23.860 20.245 1.00 46.97 110 PRO A C 1
ATOM 902 O O . PRO A 1 110 ? 36.040 -23.210 20.356 1.00 46.97 110 PRO A O 1
ATOM 905 N N . SER A 1 111 ? 37.789 -24.208 21.321 1.00 52.06 111 SER A N 1
ATOM 906 C CA . SER A 1 111 ? 37.259 -24.127 22.688 1.00 52.06 111 SER A CA 1
ATOM 907 C C . SER A 1 111 ? 37.764 -22.956 23.539 1.00 52.06 111 SER A C 1
ATOM 909 O O . SER A 1 111 ? 37.194 -22.733 24.601 1.00 52.06 111 SER A O 1
ATOM 911 N N . SER A 1 112 ? 38.781 -22.185 23.123 1.00 54.09 112 SER A N 1
ATOM 912 C CA . SER A 1 112 ? 39.332 -21.116 23.986 1.00 54.09 112 SER A CA 1
ATOM 913 C C . SER A 1 112 ? 38.643 -19.755 23.835 1.00 54.09 112 SER A C 1
ATOM 915 O O . SER A 1 112 ? 38.579 -18.998 24.796 1.00 54.09 112 SER A O 1
ATOM 917 N N . TRP A 1 113 ? 38.079 -19.444 22.662 1.00 57.56 113 TRP A N 1
ATOM 918 C CA . TRP A 1 113 ? 37.493 -18.121 22.387 1.00 57.56 113 TRP A CA 1
ATOM 919 C C . TRP A 1 113 ? 36.170 -17.863 23.135 1.00 57.56 113 TRP A C 1
ATOM 921 O O . TRP A 1 113 ? 35.837 -16.723 23.452 1.00 57.56 113 TRP A O 1
ATOM 931 N N . TRP A 1 114 ? 35.420 -18.923 23.454 1.00 52.84 114 TRP A N 1
ATOM 932 C CA . TRP A 1 114 ? 34.159 -18.823 24.201 1.00 52.84 114 TRP A CA 1
ATOM 933 C C . TRP A 1 114 ? 34.363 -18.723 25.719 1.00 52.84 114 TRP A C 1
ATOM 935 O O . TRP A 1 114 ? 33.595 -18.034 26.387 1.00 52.84 114 TRP A O 1
ATOM 945 N N . GLU A 1 115 ? 35.404 -19.360 26.261 1.00 63.94 115 GLU A N 1
ATOM 946 C CA . GLU A 1 115 ? 35.770 -19.247 27.682 1.00 63.94 115 GLU A CA 1
ATOM 947 C C . GLU A 1 115 ? 36.284 -17.835 28.015 1.00 63.94 115 GLU A C 1
ATOM 949 O O . GLU A 1 115 ? 35.926 -17.276 29.049 1.00 63.94 115 GLU A O 1
ATOM 954 N N . GLU A 1 116 ? 37.008 -17.194 27.091 1.00 61.81 116 GLU A N 1
ATOM 955 C CA . GLU A 1 116 ? 37.520 -15.825 27.255 1.00 61.81 116 GLU A CA 1
ATOM 956 C C . GLU A 1 116 ? 36.403 -14.762 27.354 1.00 61.81 116 GLU A C 1
ATOM 958 O O . GLU A 1 116 ? 36.580 -13.720 27.984 1.00 61.81 116 GLU A O 1
ATOM 963 N N . ARG A 1 117 ? 35.205 -15.033 26.811 1.00 58.62 117 ARG A N 1
ATOM 964 C CA . ARG A 1 117 ? 34.060 -14.104 26.873 1.00 58.62 117 ARG A CA 1
ATOM 965 C C . ARG A 1 117 ? 33.189 -14.232 28.120 1.00 58.62 117 ARG A C 1
ATOM 967 O O . ARG A 1 117 ? 32.417 -13.314 28.386 1.00 58.62 117 ARG A O 1
ATOM 974 N N . LYS A 1 118 ? 33.321 -15.300 28.914 1.00 61.09 118 LYS A N 1
ATOM 975 C CA . LYS A 1 118 ? 32.555 -15.448 30.167 1.00 61.09 118 LYS A CA 1
ATOM 976 C C . LYS A 1 118 ? 32.964 -14.437 31.246 1.00 61.09 118 LYS A C 1
ATOM 978 O O . LYS A 1 118 ? 32.195 -14.204 32.171 1.00 61.09 118 LYS A O 1
ATOM 983 N N . GLY A 1 119 ? 34.148 -13.831 31.118 1.00 61.44 119 GLY A N 1
ATOM 984 C CA . GLY A 1 119 ? 34.642 -12.781 32.016 1.00 61.44 119 GLY A CA 1
ATOM 985 C C . GLY A 1 119 ? 34.275 -11.351 31.606 1.00 61.44 119 GLY A C 1
ATOM 986 O O . GLY A 1 119 ? 34.577 -10.419 32.348 1.00 61.44 119 GLY A O 1
ATOM 987 N N . ILE A 1 120 ? 33.638 -11.147 30.446 1.00 63.72 120 ILE A N 1
ATOM 988 C CA . ILE A 1 120 ? 33.193 -9.815 30.025 1.00 63.72 120 ILE A CA 1
ATOM 989 C C . ILE A 1 120 ? 31.876 -9.541 30.747 1.00 63.72 120 ILE A C 1
ATOM 991 O O . ILE A 1 120 ? 30.834 -10.081 30.377 1.00 63.72 120 ILE A O 1
ATOM 995 N N . GLY A 1 121 ? 31.948 -8.745 31.817 1.00 70.69 121 GLY A N 1
ATOM 996 C CA . GLY A 1 121 ? 30.781 -8.335 32.592 1.00 70.69 121 GLY A CA 1
ATOM 997 C C . GLY A 1 121 ? 29.674 -7.809 31.680 1.00 70.69 121 GLY A C 1
ATOM 998 O O . GLY A 1 121 ? 29.947 -7.093 30.713 1.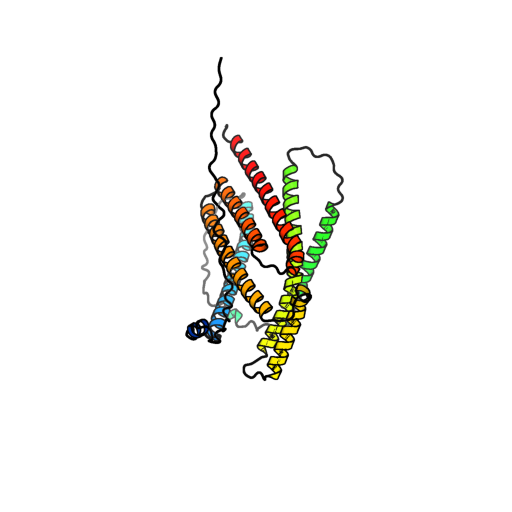00 70.69 121 GLY A O 1
ATOM 999 N N . GLN A 1 122 ? 28.429 -8.202 31.965 1.00 72.06 122 GLN A N 1
ATOM 1000 C CA . GLN A 1 122 ? 27.274 -7.674 31.247 1.00 72.06 122 GLN A CA 1
ATOM 1001 C C . GLN A 1 122 ? 27.326 -6.139 31.287 1.00 72.06 122 GLN A C 1
ATOM 1003 O O . GLN A 1 122 ? 27.537 -5.579 32.367 1.00 72.06 122 GLN A O 1
ATOM 1008 N N . PRO A 1 123 ? 27.175 -5.454 30.137 1.00 75.12 123 PRO A N 1
ATOM 1009 C CA . PRO A 1 123 ? 27.149 -4.002 30.124 1.00 75.12 123 PRO A CA 1
ATOM 1010 C C . PRO A 1 123 ? 26.025 -3.515 31.036 1.00 75.12 123 PRO A C 1
ATOM 1012 O O . PRO A 1 123 ? 24.941 -4.104 31.043 1.00 75.12 123 PRO A O 1
ATOM 1015 N N . ASN A 1 124 ? 26.286 -2.446 31.785 1.00 88.56 124 ASN A N 1
ATOM 1016 C CA . ASN A 1 124 ? 25.265 -1.796 32.593 1.00 88.56 124 ASN A CA 1
ATOM 1017 C C . ASN A 1 124 ? 24.054 -1.457 31.690 1.00 88.56 124 ASN A C 1
ATOM 1019 O O . ASN A 1 124 ? 24.253 -0.848 30.631 1.00 88.56 124 ASN A O 1
ATOM 1023 N N . PRO A 1 125 ? 22.818 -1.846 32.059 1.00 83.31 125 PRO A N 1
ATOM 1024 C CA . PRO A 1 125 ? 21.613 -1.515 31.298 1.00 83.31 125 PRO A CA 1
ATOM 1025 C C . PRO A 1 125 ? 21.485 -0.021 30.963 1.00 83.31 125 PRO A C 1
ATOM 1027 O O . PRO A 1 125 ? 21.036 0.325 29.872 1.00 83.31 125 PRO A O 1
ATOM 1030 N N . GLU A 1 126 ? 21.955 0.862 31.847 1.00 85.50 126 GLU A N 1
ATOM 1031 C CA . GLU A 1 126 ? 21.940 2.314 31.625 1.00 85.50 126 GLU A CA 1
ATOM 1032 C C . GLU A 1 126 ? 22.885 2.749 30.492 1.00 85.50 126 GLU A C 1
ATOM 1034 O O . GLU A 1 126 ? 22.556 3.643 29.707 1.00 85.50 126 GLU A O 1
ATOM 1039 N N . ASP A 1 127 ? 24.036 2.085 30.352 1.00 86.94 127 ASP A N 1
ATOM 1040 C CA . ASP A 1 127 ? 24.991 2.354 29.272 1.00 86.94 127 ASP A CA 1
ATOM 1041 C C . ASP A 1 127 ? 24.467 1.831 27.928 1.00 86.94 127 ASP A C 1
ATOM 1043 O O . ASP A 1 127 ? 24.685 2.452 26.883 1.00 86.94 127 ASP A O 1
ATOM 1047 N N . GLN A 1 128 ? 23.718 0.720 27.939 1.00 83.00 128 GLN A N 1
ATOM 1048 C CA . GLN A 1 128 ? 23.021 0.240 26.743 1.00 83.00 128 GLN A CA 1
ATOM 1049 C C . GLN A 1 128 ? 21.932 1.214 26.303 1.00 83.00 128 GLN A C 1
ATOM 1051 O O . GLN A 1 128 ? 21.876 1.571 25.125 1.00 83.00 128 GLN A O 1
ATOM 1056 N N . GLU A 1 129 ? 21.086 1.668 27.228 1.00 86.94 129 GLU A N 1
ATOM 1057 C CA . GLU A 1 129 ? 20.010 2.607 26.919 1.00 86.94 129 GLU A CA 1
ATOM 1058 C C . GLU A 1 129 ? 20.559 3.937 26.384 1.00 86.94 129 GLU A C 1
ATOM 1060 O O . GLU A 1 129 ? 20.069 4.450 25.373 1.00 86.94 129 GLU A O 1
ATOM 1065 N N . ARG A 1 130 ? 21.635 4.456 26.991 1.00 92.88 130 ARG A N 1
ATOM 1066 C CA . ARG A 1 130 ? 22.335 5.649 26.497 1.00 92.88 130 ARG A CA 1
ATOM 1067 C C . ARG A 1 130 ? 22.839 5.453 25.066 1.00 92.88 130 ARG A C 1
ATOM 1069 O O . ARG A 1 130 ? 22.583 6.299 24.212 1.00 92.88 130 ARG A O 1
ATOM 1076 N N . GLY A 1 131 ? 23.466 4.312 24.776 1.00 93.44 131 GLY A N 1
ATOM 1077 C CA . GLY A 1 131 ? 23.947 3.992 23.431 1.00 93.44 131 GLY A CA 1
ATOM 1078 C C . GLY A 1 131 ? 22.831 3.894 22.382 1.00 93.44 131 GLY A C 1
ATOM 1079 O O . GLY A 1 131 ? 23.044 4.250 21.220 1.00 93.44 131 GLY A O 1
ATOM 1080 N N . TYR A 1 132 ? 21.631 3.446 22.766 1.00 82.75 132 TYR A N 1
ATOM 1081 C CA . TYR A 1 132 ? 20.467 3.457 21.875 1.00 82.75 132 TYR A CA 1
ATOM 1082 C C . TYR A 1 132 ? 19.963 4.876 21.603 1.00 82.75 132 TYR A C 1
ATOM 1084 O O . TYR A 1 132 ? 19.733 5.211 20.438 1.00 82.75 132 TYR A O 1
ATOM 1092 N N . ARG A 1 133 ? 19.854 5.722 22.635 1.00 90.44 133 ARG A N 1
ATOM 1093 C CA . ARG A 1 133 ? 19.428 7.123 22.475 1.00 90.44 133 ARG A CA 1
ATOM 1094 C C . ARG A 1 133 ? 20.390 7.912 21.586 1.00 90.44 133 ARG A C 1
ATOM 1096 O O . ARG A 1 133 ? 19.943 8.571 20.654 1.00 90.44 133 ARG A O 1
ATOM 1103 N N . GLU A 1 134 ? 21.698 7.770 21.794 1.00 93.94 134 GLU A N 1
ATOM 1104 C CA . GLU A 1 134 ? 22.721 8.444 20.978 1.00 93.94 134 GLU A CA 1
ATOM 1105 C C . GLU A 1 134 ? 22.688 7.995 19.508 1.00 93.94 134 GLU A C 1
ATOM 1107 O O . GLU A 1 134 ? 22.798 8.813 18.592 1.00 93.94 134 GLU A O 1
ATOM 1112 N N . LYS A 1 135 ? 22.492 6.694 19.248 1.00 91.62 135 LYS A N 1
ATOM 1113 C CA . LYS A 1 135 ? 22.332 6.184 17.876 1.00 91.62 135 LYS A CA 1
ATOM 1114 C C . LYS A 1 135 ? 21.076 6.729 17.204 1.00 91.62 135 LYS A C 1
ATOM 1116 O O . LYS A 1 135 ? 21.117 7.036 16.012 1.00 91.62 135 LYS A O 1
ATOM 1121 N N . GLN A 1 136 ? 19.978 6.837 17.947 1.00 82.56 136 GLN A N 1
ATOM 1122 C CA . GLN A 1 136 ? 18.724 7.375 17.436 1.00 82.56 136 GLN A CA 1
ATOM 1123 C C . GLN A 1 136 ? 18.849 8.869 17.109 1.00 82.56 136 GLN A C 1
ATOM 1125 O O . GLN A 1 136 ? 18.467 9.288 16.017 1.00 82.56 136 GLN A O 1
ATOM 1130 N N . GLU A 1 137 ? 19.469 9.649 17.994 1.00 93.50 137 GLU A N 1
ATOM 1131 C CA . GLU A 1 137 ? 19.719 11.074 17.772 1.00 93.50 137 GLU A CA 1
ATOM 1132 C C . GLU A 1 137 ? 20.640 11.304 16.565 1.00 93.50 137 GLU A C 1
ATOM 1134 O O . GLU A 1 137 ? 20.349 12.134 15.701 1.00 93.50 137 GLU A O 1
ATOM 1139 N N . LYS A 1 138 ? 21.709 10.506 16.430 1.00 96.12 138 LYS A N 1
ATOM 1140 C CA . LYS A 1 138 ? 22.596 10.562 15.261 1.00 96.12 138 LYS A CA 1
ATOM 1141 C C . LYS A 1 138 ? 21.845 10.277 13.957 1.00 96.12 138 LYS A C 1
ATOM 1143 O O . LYS A 1 138 ? 22.058 10.971 12.963 1.00 96.12 138 LYS A O 1
ATOM 1148 N N . TYR A 1 139 ? 20.956 9.284 13.959 1.00 86.31 139 TYR A N 1
ATOM 1149 C CA . TYR A 1 139 ? 20.135 8.953 12.795 1.00 86.31 139 TYR A CA 1
ATOM 1150 C C . TYR A 1 139 ? 19.192 10.106 12.411 1.00 86.31 139 TYR A C 1
ATOM 1152 O O . TYR A 1 139 ? 19.047 10.431 11.231 1.00 86.31 139 TYR A O 1
ATOM 1160 N N . GLU A 1 140 ? 18.584 10.777 13.391 1.00 86.25 140 GLU A N 1
ATOM 1161 C CA . GLU A 1 140 ? 17.738 11.949 13.144 1.00 86.25 140 GLU A CA 1
ATOM 1162 C C . GLU A 1 140 ? 18.533 13.152 12.625 1.00 86.25 140 GLU A C 1
ATOM 1164 O O . GLU A 1 140 ? 18.079 13.815 11.687 1.00 86.25 140 GLU A O 1
ATOM 1169 N N . GLN A 1 141 ? 19.740 13.388 13.148 1.00 92.00 141 GLN A N 1
ATOM 1170 C CA . GLN A 1 141 ? 20.640 14.431 12.649 1.00 92.00 141 GLN A CA 1
ATOM 1171 C C . GLN A 1 141 ? 21.089 14.168 11.203 1.00 92.00 141 GLN A C 1
ATOM 1173 O O . GLN A 1 141 ? 21.012 15.070 10.364 1.00 92.00 141 GLN A O 1
ATOM 1178 N N . GLU A 1 142 ? 21.508 12.943 10.865 1.00 87.69 142 GLU A N 1
ATOM 1179 C CA . GLU A 1 142 ? 21.875 12.574 9.487 1.00 87.69 142 GLU A CA 1
ATOM 1180 C C . GLU A 1 142 ? 20.686 12.715 8.528 1.00 87.69 142 GLU A C 1
ATOM 1182 O O . GLU A 1 142 ? 20.833 13.260 7.429 1.00 87.69 142 GLU A O 1
ATOM 1187 N N . ARG A 1 143 ? 19.481 12.321 8.960 1.00 85.06 143 ARG A N 1
ATOM 1188 C CA . ARG A 1 143 ? 18.250 12.491 8.177 1.00 85.06 143 ARG A CA 1
ATOM 1189 C C . ARG A 1 143 ? 17.935 13.966 7.909 1.00 85.06 143 ARG A C 1
ATOM 1191 O O . ARG A 1 143 ? 17.575 14.321 6.785 1.00 85.06 143 ARG A O 1
ATOM 1198 N N . GLN A 1 144 ? 18.064 14.834 8.916 1.00 85.75 144 GLN A N 1
ATOM 1199 C CA . GLN A 1 144 ? 17.856 16.278 8.754 1.00 85.75 144 GLN A CA 1
ATOM 1200 C C . GLN A 1 144 ? 18.899 16.905 7.824 1.00 85.75 144 GLN A C 1
ATOM 1202 O O . GLN A 1 144 ? 18.543 17.703 6.952 1.00 85.75 144 GLN A O 1
ATOM 1207 N N . ARG A 1 145 ? 20.167 16.498 7.949 1.00 90.25 145 ARG A N 1
ATOM 1208 C CA . ARG A 1 145 ? 21.253 16.959 7.077 1.00 90.25 145 ARG A CA 1
ATOM 1209 C C . ARG A 1 145 ? 21.015 16.565 5.619 1.00 90.25 145 ARG A C 1
ATOM 1211 O O . ARG A 1 145 ? 21.136 17.411 4.738 1.00 90.25 145 ARG A O 1
ATOM 1218 N N . GLY A 1 146 ? 20.586 15.325 5.370 1.00 83.56 146 GLY A N 1
ATOM 1219 C CA . GLY A 1 146 ? 20.233 14.850 4.030 1.00 83.56 146 GLY A CA 1
ATOM 1220 C C . GLY A 1 146 ? 19.097 15.654 3.385 1.00 83.56 146 GLY A C 1
ATOM 1221 O O . GLY A 1 146 ? 19.170 15.990 2.201 1.00 83.56 146 GLY A O 1
ATOM 1222 N N . MET A 1 147 ? 18.075 16.042 4.159 1.00 68.00 147 MET A N 1
ATOM 1223 C CA . MET A 1 147 ? 17.005 16.914 3.653 1.00 68.00 147 MET A CA 1
ATOM 1224 C C . MET A 1 147 ? 17.521 18.304 3.264 1.00 68.00 147 MET A C 1
ATOM 1226 O O . MET A 1 147 ? 17.163 18.801 2.197 1.00 68.00 147 MET A O 1
ATOM 1230 N N . GLN A 1 148 ? 18.370 18.925 4.088 1.00 77.69 148 GLN A N 1
ATOM 1231 C CA . GLN A 1 148 ? 18.924 20.250 3.790 1.00 77.69 148 GLN A CA 1
ATOM 1232 C C . GLN A 1 148 ? 19.846 20.232 2.562 1.00 77.69 148 GLN A C 1
ATOM 1234 O O . GLN A 1 148 ? 19.744 21.113 1.709 1.00 77.69 148 GLN A O 1
ATOM 1239 N N . GLU A 1 149 ? 20.689 19.205 2.422 1.00 79.38 149 GLU A N 1
ATOM 1240 C CA . GLU A 1 149 ? 21.559 19.010 1.253 1.00 79.38 149 GLU A CA 1
ATOM 1241 C C . GLU A 1 149 ? 20.733 18.876 -0.039 1.00 79.38 149 GLU A C 1
ATOM 1243 O O . GLU A 1 149 ? 21.040 19.506 -1.050 1.00 79.38 149 GLU A O 1
ATOM 1248 N N . THR A 1 150 ? 19.624 18.132 0.019 1.00 68.31 150 THR A N 1
ATOM 1249 C CA . THR A 1 150 ? 18.720 17.925 -1.125 1.00 68.31 150 THR A CA 1
ATOM 1250 C C . THR A 1 150 ? 18.015 19.221 -1.542 1.00 68.31 150 THR A C 1
ATOM 1252 O O . THR A 1 150 ? 17.865 19.498 -2.732 1.00 68.31 150 THR A O 1
ATOM 1255 N N . VAL A 1 151 ? 17.586 20.043 -0.575 1.00 73.50 151 VAL A N 1
ATOM 1256 C CA . VAL A 1 151 ? 16.986 21.363 -0.850 1.00 73.50 151 VAL A CA 1
ATOM 1257 C C . VAL A 1 151 ? 18.018 22.312 -1.463 1.00 73.50 151 VAL A C 1
ATOM 1259 O O . VAL A 1 151 ? 17.699 23.032 -2.410 1.00 73.50 151 VAL A O 1
ATOM 1262 N N . ARG A 1 152 ? 19.262 22.278 -0.971 1.00 74.44 152 ARG A N 1
ATOM 1263 C CA . ARG A 1 152 ? 20.369 23.086 -1.496 1.00 74.44 152 ARG A CA 1
ATOM 1264 C C . ARG A 1 152 ? 20.686 22.733 -2.951 1.00 74.44 152 ARG A C 1
ATOM 1266 O O . ARG A 1 152 ? 20.740 23.630 -3.787 1.00 74.44 152 ARG A O 1
ATOM 1273 N N . GLN A 1 153 ? 20.796 21.443 -3.270 1.00 67.62 153 GLN A N 1
ATOM 1274 C CA . GLN A 1 153 ? 21.046 20.970 -4.637 1.00 67.62 153 GLN A CA 1
ATOM 1275 C C . GLN A 1 153 ? 19.910 21.345 -5.602 1.00 67.62 153 GLN A C 1
ATOM 1277 O O . GLN A 1 153 ? 20.171 21.806 -6.710 1.00 67.62 153 GLN A O 1
ATOM 1282 N N . GLY A 1 154 ? 18.650 21.258 -5.157 1.00 59.56 154 GLY A N 1
ATOM 1283 C CA . GLY A 1 154 ? 17.499 21.665 -5.971 1.00 59.56 154 GLY A CA 1
ATOM 1284 C C . GLY A 1 154 ? 17.437 23.168 -6.285 1.00 59.56 154 GLY A C 1
ATOM 1285 O O . GLY A 1 154 ? 16.832 23.562 -7.283 1.00 59.56 154 GLY A O 1
ATOM 1286 N N . HIS A 1 155 ? 18.059 24.017 -5.460 1.00 56.69 155 HIS A N 1
ATOM 1287 C CA . HIS A 1 155 ? 18.174 25.454 -5.725 1.00 56.69 155 HIS A CA 1
ATOM 1288 C C . HIS A 1 155 ? 19.339 25.795 -6.661 1.00 56.69 155 HIS A C 1
ATOM 1290 O O . HIS A 1 155 ? 19.220 26.722 -7.462 1.00 56.69 155 HIS A O 1
ATOM 1296 N N . GLU A 1 156 ? 20.437 25.046 -6.590 1.00 52.56 156 GLU A N 1
ATOM 1297 C CA . GLU A 1 156 ? 21.640 25.289 -7.392 1.00 52.56 156 GLU A CA 1
ATOM 1298 C C . GLU A 1 156 ? 21.454 24.877 -8.868 1.00 52.56 156 GLU A C 1
ATOM 1300 O O . GLU A 1 156 ? 21.999 25.518 -9.766 1.00 52.56 156 GLU A O 1
ATOM 1305 N N . GLU A 1 157 ? 20.585 23.901 -9.154 1.00 51.31 157 GLU A N 1
ATOM 1306 C CA . GLU A 1 157 ? 20.242 23.501 -10.531 1.00 51.31 157 GLU A CA 1
ATOM 1307 C C . GLU A 1 157 ? 19.276 24.463 -11.255 1.00 51.31 157 GLU A C 1
ATOM 1309 O O . GLU A 1 157 ? 19.175 24.419 -12.479 1.00 51.31 157 GLU A O 1
ATOM 1314 N N . ARG A 1 158 ? 18.607 25.395 -10.553 1.00 49.44 158 ARG A N 1
ATOM 1315 C CA . ARG A 1 158 ? 17.679 26.370 -11.175 1.00 49.44 158 ARG A CA 1
ATOM 1316 C C . ARG A 1 158 ? 18.346 27.589 -11.819 1.00 49.44 158 ARG A C 1
ATOM 1318 O O . ARG A 1 158 ? 17.644 28.404 -12.411 1.00 49.44 158 ARG A O 1
ATOM 1325 N N . TYR A 1 159 ? 19.666 27.736 -11.719 1.00 43.22 159 TYR A N 1
ATOM 1326 C CA . TYR A 1 159 ? 20.391 28.912 -12.217 1.00 43.22 159 TYR A CA 1
ATOM 1327 C C . TYR A 1 159 ? 21.595 28.525 -13.093 1.00 43.22 159 TYR A C 1
ATOM 1329 O O . TYR A 1 159 ? 22.742 28.866 -12.812 1.00 43.22 159 TYR A O 1
ATOM 1337 N N . LYS A 1 160 ? 21.339 27.846 -14.216 1.00 48.12 160 LYS A N 1
ATOM 1338 C CA . LYS A 1 160 ? 22.258 27.851 -15.366 1.00 48.12 160 LYS A CA 1
ATOM 1339 C C . LYS A 1 160 ? 21.489 28.230 -16.635 1.00 48.12 160 LYS A C 1
ATOM 1341 O O . LYS A 1 160 ? 20.618 27.468 -17.040 1.00 48.12 160 LYS A O 1
ATOM 1346 N N . PRO A 1 161 ? 21.777 29.390 -17.256 1.00 48.53 161 PRO A N 1
ATOM 1347 C CA . PRO A 1 161 ? 21.111 29.788 -18.485 1.00 48.53 161 PRO A CA 1
ATOM 1348 C C . PRO A 1 161 ? 21.586 28.922 -19.657 1.00 48.53 161 PRO A C 1
ATOM 1350 O O . PRO A 1 161 ? 22.785 28.703 -19.852 1.00 48.53 161 PRO A O 1
ATOM 1353 N N . GLU A 1 162 ? 20.603 28.443 -20.413 1.00 52.44 162 GLU A N 1
ATOM 1354 C CA . GLU A 1 162 ? 20.701 27.619 -21.614 1.00 52.44 162 GLU A CA 1
ATOM 1355 C C . GLU A 1 162 ? 21.712 28.185 -22.624 1.00 52.44 162 GLU A C 1
ATOM 1357 O O . GLU A 1 162 ? 21.571 29.300 -23.131 1.00 52.44 162 GLU A O 1
ATOM 1362 N N . LYS A 1 163 ? 22.727 27.385 -22.964 1.00 50.03 163 LYS A N 1
ATOM 1363 C CA . LYS A 1 163 ? 23.471 27.525 -24.219 1.00 50.03 163 LYS A CA 1
ATOM 1364 C C . LYS A 1 163 ? 23.109 26.349 -25.121 1.00 50.03 163 LYS A C 1
ATOM 1366 O O . LYS A 1 163 ? 23.090 25.209 -24.674 1.00 50.03 163 LYS A O 1
ATOM 1371 N N . GLN A 1 164 ? 22.801 26.692 -26.370 1.00 51.12 164 GLN A N 1
ATOM 1372 C CA . GLN A 1 164 ? 22.302 25.841 -27.452 1.00 51.12 164 GLN A CA 1
ATOM 1373 C C . GLN A 1 164 ? 22.955 24.455 -27.524 1.00 51.12 164 GLN A C 1
ATOM 1375 O O . GLN A 1 164 ? 24.171 24.326 -27.665 1.00 51.12 164 GLN A O 1
ATOM 1380 N N . ILE A 1 165 ? 22.087 23.444 -27.484 1.00 42.88 165 ILE A N 1
ATOM 1381 C CA . ILE A 1 165 ? 22.398 22.018 -27.492 1.00 42.88 165 ILE A CA 1
ATOM 1382 C C . ILE A 1 165 ? 22.625 21.528 -28.921 1.00 42.88 165 ILE A C 1
ATOM 1384 O O . ILE A 1 165 ? 21.808 21.720 -29.824 1.00 42.88 165 ILE A O 1
ATOM 1388 N N . ARG A 1 166 ? 23.775 20.877 -29.096 1.00 41.47 166 ARG A N 1
ATOM 1389 C CA . ARG A 1 166 ? 24.178 20.136 -30.287 1.00 41.47 166 ARG A CA 1
ATOM 1390 C C . ARG A 1 166 ? 23.565 18.736 -30.164 1.00 41.47 166 ARG A C 1
ATOM 1392 O O . ARG A 1 166 ? 23.877 17.983 -29.246 1.00 41.47 166 ARG A O 1
ATOM 1399 N N . VAL A 1 167 ? 22.641 18.457 -31.073 1.00 50.16 167 VAL A N 1
ATOM 1400 C CA . VAL A 1 167 ? 21.716 17.316 -31.088 1.00 50.16 167 VAL A CA 1
ATOM 1401 C C . VAL A 1 167 ? 22.464 15.978 -31.241 1.00 50.16 167 VAL A C 1
ATOM 1403 O O . VAL A 1 167 ? 23.510 15.927 -31.879 1.00 50.16 167 VAL A O 1
ATOM 1406 N N . GLU A 1 168 ? 21.898 14.921 -30.646 1.00 47.78 168 GLU A N 1
ATOM 1407 C CA . GLU A 1 168 ? 22.243 13.478 -30.687 1.00 47.78 168 GLU A CA 1
ATOM 1408 C C . GLU A 1 168 ? 22.992 12.872 -29.480 1.00 47.78 168 GLU A C 1
ATOM 1410 O O . GLU A 1 168 ? 22.825 11.682 -29.209 1.00 47.78 168 GLU A O 1
ATOM 1415 N N . GLY A 1 169 ? 23.724 13.652 -28.673 1.00 53.16 169 GLY A N 1
ATOM 1416 C CA . GLY A 1 169 ? 24.414 13.134 -27.471 1.00 53.16 169 GLY A CA 1
ATOM 1417 C C . GLY A 1 169 ? 23.734 13.430 -26.125 1.00 53.16 169 GLY A C 1
ATOM 1418 O O . GLY A 1 169 ? 23.891 12.668 -25.168 1.00 53.16 169 GLY A O 1
ATOM 1419 N N . GLU A 1 170 ? 22.984 14.531 -26.038 1.00 53.09 170 GLU A N 1
ATOM 1420 C CA . GLU A 1 170 ? 22.487 15.087 -24.767 1.00 53.09 170 GLU A CA 1
ATOM 1421 C C . GLU A 1 170 ? 21.072 14.618 -24.390 1.00 53.09 170 GLU A C 1
ATOM 1423 O O . GLU A 1 170 ? 20.771 14.504 -23.202 1.00 53.09 170 GLU A O 1
ATOM 1428 N N . GLU A 1 171 ? 20.246 14.199 -25.356 1.00 55.97 171 GLU A N 1
ATOM 1429 C CA . GLU A 1 171 ? 18.855 13.770 -25.105 1.00 55.97 171 GLU A CA 1
ATOM 1430 C C . GLU A 1 171 ? 18.743 12.579 -24.135 1.00 55.97 171 GLU A C 1
ATOM 1432 O O . GLU A 1 171 ? 17.784 12.464 -23.373 1.00 55.97 171 GLU A O 1
ATOM 1437 N N . LYS A 1 172 ? 19.741 11.682 -24.108 1.00 57.91 172 LYS A N 1
ATOM 1438 C CA . LYS A 1 172 ? 19.725 10.520 -23.201 1.00 57.91 172 LYS A CA 1
ATOM 1439 C C . LYS A 1 172 ? 19.960 10.894 -21.737 1.00 57.91 172 LYS A C 1
ATOM 1441 O O . LYS A 1 172 ? 19.456 10.194 -20.859 1.00 57.91 172 LYS A O 1
ATOM 1446 N N . LYS A 1 173 ? 20.736 11.951 -21.466 1.00 62.16 173 LYS A N 1
ATOM 1447 C CA . LYS A 1 173 ? 20.983 12.429 -20.093 1.00 62.16 173 LYS A CA 1
ATOM 1448 C C . LYS A 1 173 ? 19.758 13.143 -19.530 1.00 62.16 173 LYS A C 1
ATOM 1450 O O . LYS A 1 173 ? 19.471 13.006 -18.347 1.00 62.16 173 LYS A O 1
ATOM 1455 N N . ASP A 1 174 ? 19.017 13.819 -20.398 1.00 72.38 174 ASP A N 1
ATOM 1456 C CA . ASP A 1 174 ? 17.831 14.575 -20.017 1.00 72.38 174 ASP A CA 1
ATOM 1457 C C . ASP A 1 174 ? 16.680 13.644 -19.585 1.00 72.38 174 ASP A C 1
ATOM 1459 O O . ASP A 1 174 ? 16.055 13.819 -18.541 1.00 72.38 174 ASP A O 1
ATOM 1463 N N . LEU A 1 175 ? 16.477 12.535 -20.305 1.00 66.69 175 LEU A N 1
ATOM 1464 C CA . LEU A 1 175 ? 15.414 11.569 -19.993 1.00 66.69 175 LEU A CA 1
ATOM 1465 C C . LEU A 1 175 ? 15.619 10.817 -18.673 1.00 66.69 175 LEU A C 1
ATOM 1467 O O . LEU A 1 175 ? 14.649 10.560 -17.954 1.00 66.69 175 LEU A O 1
ATOM 1471 N N . SER A 1 176 ? 16.859 10.442 -18.342 1.00 68.12 176 SER A N 1
ATOM 1472 C CA . SER A 1 176 ? 17.135 9.790 -17.059 1.00 68.12 176 SER A CA 1
ATOM 1473 C C . SER A 1 176 ? 16.931 10.767 -15.903 1.00 68.12 176 SER A C 1
ATOM 1475 O O . SER A 1 176 ? 16.307 10.390 -14.912 1.00 68.12 176 SER A O 1
ATOM 1477 N N . GLN A 1 177 ? 17.347 12.029 -16.050 1.00 74.06 177 GLN A N 1
ATOM 1478 C CA . GLN A 1 177 ? 17.068 13.079 -15.069 1.00 74.06 177 GLN A CA 1
ATOM 1479 C C . GLN A 1 177 ? 15.566 13.322 -14.887 1.00 74.06 177 GLN A C 1
ATOM 1481 O O . GLN A 1 177 ? 15.105 13.378 -13.748 1.00 74.06 177 GLN A O 1
ATOM 1486 N N . ILE A 1 178 ? 14.779 13.369 -15.967 1.00 74.50 178 ILE A N 1
ATOM 1487 C CA . ILE A 1 178 ? 13.314 13.505 -15.887 1.00 74.50 178 ILE A CA 1
ATOM 1488 C C . ILE A 1 178 ? 12.690 12.318 -15.133 1.00 74.50 178 ILE A C 1
ATOM 1490 O O . ILE A 1 178 ? 11.816 12.506 -14.279 1.00 74.50 178 ILE A O 1
ATOM 1494 N N . MET A 1 179 ? 13.147 11.089 -15.389 1.00 69.88 179 MET A N 1
ATOM 1495 C CA . MET A 1 179 ? 12.642 9.894 -14.701 1.00 69.88 179 MET A CA 1
ATOM 1496 C C . MET A 1 179 ? 13.006 9.870 -13.217 1.00 69.88 179 MET A C 1
ATOM 1498 O O . MET A 1 179 ? 12.140 9.667 -12.366 1.00 69.88 179 MET A O 1
ATOM 1502 N N . PHE A 1 180 ? 14.275 10.106 -12.888 1.00 72.69 180 PHE A N 1
ATOM 1503 C CA . PHE A 1 180 ? 14.722 10.137 -11.499 1.00 72.69 180 PHE A CA 1
ATOM 1504 C C . PHE A 1 180 ? 14.080 11.297 -10.737 1.00 72.69 180 PHE A C 1
ATOM 1506 O O . PHE A 1 180 ? 13.659 11.114 -9.595 1.00 72.69 180 PHE A O 1
ATOM 1513 N N . GLY A 1 181 ? 13.928 12.460 -11.373 1.00 75.44 181 GLY A N 1
ATOM 1514 C CA . GLY A 1 181 ? 13.240 13.616 -10.806 1.00 75.44 181 GLY A CA 1
ATOM 1515 C C . GLY A 1 181 ? 11.772 13.321 -10.496 1.00 75.44 181 GLY A C 1
ATOM 1516 O O . GLY A 1 181 ? 11.323 13.551 -9.371 1.00 75.44 181 GLY A O 1
ATOM 1517 N N . SER A 1 182 ? 11.039 12.738 -11.452 1.00 69.06 182 SER A N 1
ATOM 1518 C CA . SER A 1 182 ? 9.631 12.358 -11.266 1.00 69.06 182 SER A CA 1
ATOM 1519 C C . SER A 1 182 ? 9.456 11.260 -10.214 1.00 69.06 182 SER A C 1
ATOM 1521 O O . SER A 1 182 ? 8.635 11.420 -9.312 1.00 69.06 182 SER A O 1
ATOM 1523 N N . TYR A 1 183 ? 10.273 10.202 -10.235 1.00 70.50 183 TYR A N 1
ATOM 1524 C CA . TYR A 1 183 ? 10.261 9.170 -9.193 1.00 70.50 183 TYR A CA 1
ATOM 1525 C C . TYR A 1 183 ? 10.537 9.757 -7.803 1.00 70.50 183 TYR A C 1
ATOM 1527 O O . TYR A 1 183 ? 9.809 9.475 -6.854 1.00 70.50 183 TYR A O 1
ATOM 1535 N N . THR A 1 184 ? 11.544 10.624 -7.679 1.00 74.69 184 THR A N 1
ATOM 1536 C CA . THR A 1 184 ? 11.910 11.248 -6.398 1.00 74.69 184 THR A CA 1
ATOM 1537 C C . THR A 1 184 ? 10.799 12.160 -5.873 1.00 74.69 184 THR A C 1
ATOM 1539 O O . THR A 1 184 ? 10.551 12.202 -4.667 1.00 74.69 184 THR A O 1
ATOM 1542 N N . ALA A 1 185 ? 10.113 12.894 -6.753 1.00 73.25 185 ALA A N 1
ATOM 1543 C CA . ALA A 1 185 ? 8.974 13.727 -6.375 1.00 73.25 185 ALA A CA 1
ATOM 1544 C C . ALA A 1 185 ? 7.787 12.877 -5.892 1.00 73.25 185 ALA A C 1
ATOM 1546 O O . ALA A 1 185 ? 7.268 13.118 -4.801 1.00 73.25 185 ALA A O 1
ATOM 1547 N N . VAL A 1 186 ? 7.408 11.840 -6.649 1.00 66.25 186 VAL A N 1
ATOM 1548 C CA . VAL A 1 186 ? 6.310 10.929 -6.284 1.00 66.25 186 VAL A CA 1
ATOM 1549 C C . VAL A 1 186 ? 6.628 10.165 -5.001 1.00 66.25 186 VAL A C 1
ATOM 1551 O O . VAL A 1 186 ? 5.777 10.072 -4.121 1.00 66.25 186 VAL A O 1
ATOM 1554 N N . SER A 1 187 ? 7.860 9.674 -4.850 1.00 65.94 187 SER A N 1
ATOM 1555 C CA . SER A 1 187 ? 8.302 8.972 -3.643 1.00 65.94 187 SER A CA 1
ATOM 1556 C C . SER A 1 187 ? 8.232 9.870 -2.411 1.00 65.94 187 SER A C 1
ATOM 1558 O O . SER A 1 187 ? 7.762 9.415 -1.373 1.00 65.94 187 SER A O 1
ATOM 1560 N N . ARG A 1 188 ? 8.645 11.143 -2.513 1.00 76.62 188 ARG A N 1
ATOM 1561 C CA . ARG A 1 188 ? 8.512 12.110 -1.411 1.00 76.62 188 ARG A CA 1
ATOM 1562 C C . ARG A 1 188 ? 7.053 12.378 -1.071 1.00 76.62 188 ARG A C 1
ATOM 1564 O O . ARG A 1 188 ? 6.680 12.261 0.088 1.00 76.62 188 ARG A O 1
ATOM 1571 N N . MET A 1 189 ? 6.211 12.647 -2.070 1.00 72.25 189 MET A N 1
ATOM 1572 C CA . MET A 1 189 ? 4.775 12.855 -1.845 1.00 72.25 189 MET A CA 1
ATOM 1573 C C . MET A 1 189 ? 4.112 11.642 -1.185 1.00 72.25 189 MET A C 1
ATOM 1575 O O . MET A 1 189 ? 3.322 11.801 -0.255 1.00 72.25 189 MET A O 1
ATOM 1579 N N . TRP A 1 190 ? 4.434 10.432 -1.647 1.00 71.12 190 TRP A N 1
ATOM 1580 C CA . TRP A 1 190 ? 3.934 9.189 -1.069 1.00 71.12 190 TRP A CA 1
ATOM 1581 C C . TRP A 1 190 ? 4.420 9.011 0.366 1.00 71.12 190 TRP A C 1
ATOM 1583 O O . TRP A 1 190 ? 3.612 8.760 1.255 1.00 71.12 190 TRP A O 1
ATOM 1593 N N . GLN A 1 191 ? 5.716 9.199 0.611 1.00 73.44 191 GLN A N 1
ATOM 1594 C CA . GLN A 1 191 ? 6.302 9.099 1.940 1.00 73.44 191 GLN A CA 1
ATOM 1595 C C . GLN A 1 191 ? 5.689 10.115 2.905 1.00 73.44 191 GLN A C 1
ATOM 1597 O O . GLN A 1 191 ? 5.313 9.725 4.003 1.00 73.44 191 GLN A O 1
ATOM 1602 N N . ASP A 1 192 ? 5.526 11.375 2.503 1.00 77.38 192 ASP A N 1
ATOM 1603 C CA . ASP A 1 192 ? 4.912 12.418 3.329 1.00 77.38 192 ASP A CA 1
ATOM 1604 C C . ASP A 1 192 ? 3.440 12.109 3.624 1.00 77.38 192 ASP A C 1
ATOM 1606 O O . ASP A 1 192 ? 2.974 12.291 4.750 1.00 77.38 192 ASP A O 1
ATOM 1610 N N . SER A 1 193 ? 2.708 11.597 2.630 1.00 67.88 193 SER A N 1
ATOM 1611 C CA . SER A 1 193 ? 1.306 11.187 2.777 1.00 67.88 193 SER A CA 1
ATOM 1612 C C . SER A 1 193 ? 1.169 9.986 3.714 1.00 67.88 193 SER A C 1
ATOM 1614 O O . SER A 1 193 ? 0.322 9.985 4.608 1.00 67.88 193 SER A O 1
ATOM 1616 N N . CYS A 1 194 ? 2.030 8.979 3.554 1.00 70.88 194 CYS A N 1
ATOM 1617 C CA . CYS A 1 194 ? 2.091 7.819 4.431 1.00 70.88 194 CYS A CA 1
ATOM 1618 C C . CYS A 1 194 ? 2.547 8.202 5.837 1.00 70.88 194 CYS A C 1
ATOM 1620 O O . CYS A 1 194 ? 1.942 7.742 6.790 1.00 70.88 194 CYS A O 1
ATOM 1622 N N . LEU A 1 195 ? 3.558 9.055 5.998 1.00 79.75 195 LEU A N 1
ATOM 1623 C CA . LEU A 1 195 ? 4.008 9.512 7.311 1.00 79.75 195 LEU A CA 1
ATOM 1624 C C . LEU A 1 195 ? 2.891 10.253 8.034 1.00 79.75 195 LEU A C 1
ATOM 1626 O O . LEU A 1 195 ? 2.633 9.945 9.187 1.00 79.75 195 LEU A O 1
ATOM 1630 N N . LYS A 1 196 ? 2.183 11.171 7.369 1.00 76.12 196 LYS A N 1
ATOM 1631 C CA . LYS A 1 196 ? 1.059 11.885 7.993 1.00 76.12 196 LYS A CA 1
ATOM 1632 C C . LYS A 1 196 ? -0.067 10.944 8.421 1.00 76.12 196 LYS A C 1
ATOM 1634 O O . LYS A 1 196 ? -0.568 11.083 9.527 1.00 76.12 196 LYS A O 1
ATOM 1639 N N . LEU A 1 197 ? -0.443 9.982 7.577 1.00 70.12 197 LEU A N 1
ATOM 1640 C CA . LEU A 1 197 ? -1.515 9.030 7.892 1.00 70.12 197 LEU A CA 1
ATOM 1641 C C . LEU A 1 197 ? -1.102 7.990 8.937 1.00 70.12 197 LEU A C 1
ATOM 1643 O O . LEU A 1 197 ? -1.802 7.765 9.921 1.00 70.12 197 LEU A O 1
ATOM 1647 N N . TYR A 1 198 ? 0.022 7.319 8.703 1.00 74.88 198 TYR A N 1
ATOM 1648 C CA . TYR A 1 198 ? 0.441 6.181 9.504 1.00 74.88 198 TYR A CA 1
ATOM 1649 C C . TYR A 1 198 ? 1.091 6.601 10.810 1.00 74.88 198 TYR A C 1
ATOM 1651 O O . TYR A 1 198 ? 0.946 5.857 11.764 1.00 74.88 198 TYR A O 1
ATOM 1659 N N . LYS A 1 199 ? 1.770 7.753 10.901 1.00 81.56 199 LYS A N 1
ATOM 1660 C CA . LYS A 1 199 ? 2.376 8.183 12.170 1.00 81.56 199 LYS A CA 1
ATOM 1661 C C . LYS A 1 199 ? 1.311 8.344 13.251 1.00 81.56 199 LYS A C 1
ATOM 1663 O O . LYS A 1 199 ? 1.405 7.674 14.271 1.00 81.56 199 LYS A O 1
ATOM 1668 N N . THR A 1 200 ? 0.277 9.143 12.986 1.00 76.25 200 THR A N 1
ATOM 1669 C CA . THR A 1 200 ? -0.838 9.334 13.925 1.00 76.25 200 THR A CA 1
ATOM 1670 C C . THR A 1 200 ? -1.515 8.003 14.243 1.00 76.25 200 THR A C 1
ATOM 1672 O O . THR A 1 200 ? -1.732 7.688 15.406 1.00 76.25 200 THR A O 1
ATOM 1675 N N . TRP A 1 201 ? -1.754 7.161 13.231 1.00 78.31 201 TRP A N 1
ATOM 1676 C CA . TRP A 1 201 ? -2.331 5.836 13.455 1.00 78.31 201 TRP A CA 1
ATOM 1677 C C . TRP A 1 201 ? -1.452 4.926 14.326 1.00 78.31 201 TRP A C 1
ATOM 1679 O O . TRP A 1 201 ? -1.973 4.274 15.228 1.00 78.31 201 TRP A O 1
ATOM 1689 N N . PHE A 1 202 ? -0.140 4.875 14.089 1.00 80.44 202 PHE A N 1
ATOM 1690 C CA . PHE A 1 202 ? 0.798 4.060 14.865 1.00 80.44 202 PHE A CA 1
ATOM 1691 C C . PHE A 1 202 ? 0.920 4.558 16.304 1.00 80.44 202 PHE A C 1
ATOM 1693 O O . PHE A 1 202 ? 0.887 3.739 17.218 1.00 80.44 202 PHE A O 1
ATOM 1700 N N . GLU A 1 203 ? 1.026 5.873 16.514 1.00 84.19 203 GLU A N 1
ATOM 1701 C CA . GLU A 1 203 ? 1.093 6.479 17.849 1.00 84.19 203 GLU A CA 1
ATOM 1702 C C . GLU A 1 203 ? -0.166 6.138 18.659 1.00 84.19 203 GLU A C 1
ATOM 1704 O O . GLU A 1 203 ? -0.058 5.549 19.736 1.00 84.19 203 GLU A O 1
ATOM 1709 N N . SER A 1 204 ? -1.357 6.371 18.098 1.00 78.94 204 SER A N 1
ATOM 1710 C CA . SER A 1 204 ? -2.625 6.029 18.752 1.00 78.94 204 SER A CA 1
ATOM 1711 C C . SER A 1 204 ? -2.787 4.521 18.983 1.00 78.94 204 SER A C 1
ATOM 1713 O O . SER A 1 204 ? -3.260 4.095 20.037 1.00 78.94 204 SER A O 1
ATOM 1715 N N . THR A 1 205 ? -2.373 3.688 18.025 1.00 78.56 205 THR A N 1
ATOM 1716 C CA . THR A 1 205 ? -2.476 2.225 18.136 1.00 78.56 205 THR A CA 1
ATOM 1717 C C . THR A 1 205 ? -1.538 1.666 19.207 1.00 78.56 205 THR A C 1
ATOM 1719 O O . THR A 1 205 ? -1.940 0.779 19.957 1.00 78.56 205 THR A O 1
ATOM 1722 N N . ASN A 1 206 ? -0.319 2.197 19.337 1.00 82.56 206 ASN A N 1
ATOM 1723 C CA . ASN A 1 206 ? 0.610 1.785 20.391 1.00 82.56 206 ASN A CA 1
ATOM 1724 C C . ASN A 1 206 ? 0.057 2.111 21.781 1.00 82.56 206 ASN A C 1
ATOM 1726 O O . ASN A 1 206 ? 0.025 1.229 22.638 1.00 82.56 206 ASN A O 1
ATOM 1730 N N . THR A 1 207 ? -0.469 3.323 21.987 1.00 82.81 207 THR A N 1
ATOM 1731 C CA . THR A 1 207 ? -1.119 3.692 23.255 1.00 82.81 207 THR A CA 1
ATOM 1732 C C . THR A 1 207 ? -2.293 2.765 23.581 1.00 82.81 207 THR A C 1
ATOM 1734 O O . THR A 1 207 ? -2.465 2.351 24.730 1.00 82.81 207 THR A O 1
ATOM 1737 N N . LEU A 1 208 ? -3.089 2.387 22.574 1.00 85.25 208 LEU A N 1
ATOM 1738 C CA . LEU A 1 208 ? -4.178 1.427 22.756 1.00 85.25 208 LEU A CA 1
ATOM 1739 C C . LEU A 1 208 ? -3.676 0.036 23.128 1.00 85.25 208 LEU A C 1
ATOM 1741 O O . LEU A 1 208 ? -4.266 -0.591 24.004 1.00 85.25 208 LEU A O 1
ATOM 1745 N N . PHE A 1 209 ? -2.605 -0.449 22.500 1.00 84.31 209 PHE A N 1
ATOM 1746 C CA . PHE A 1 209 ? -2.035 -1.752 22.831 1.00 84.31 209 PHE A CA 1
ATOM 1747 C C . PHE A 1 209 ? -1.451 -1.793 24.240 1.00 84.31 209 PHE A C 1
ATOM 1749 O O . PHE A 1 209 ? -1.697 -2.762 24.952 1.00 84.31 209 PHE A O 1
ATOM 1756 N N . GLU A 1 210 ? -0.756 -0.745 24.681 1.00 84.94 210 GLU A N 1
ATOM 1757 C CA . GLU A 1 210 ? -0.258 -0.648 26.059 1.00 84.94 210 GLU A CA 1
ATOM 1758 C C . GLU A 1 210 ? -1.406 -0.723 27.074 1.00 84.94 210 GLU A C 1
ATOM 1760 O O . GLU A 1 210 ? -1.338 -1.454 28.060 1.00 84.94 210 GLU A O 1
ATOM 1765 N N . LYS A 1 211 ? -2.513 -0.021 26.809 1.00 82.12 211 LYS A N 1
ATOM 1766 C CA . LYS A 1 211 ? -3.698 -0.031 27.679 1.00 82.12 211 LYS A CA 1
ATOM 1767 C C . LYS A 1 211 ? -4.472 -1.346 27.607 1.00 82.12 211 LYS A C 1
ATOM 1769 O O . LYS A 1 211 ? -4.942 -1.822 28.635 1.00 82.12 211 LYS A O 1
ATOM 1774 N N . ALA A 1 212 ? -4.565 -1.956 26.428 1.00 85.38 212 ALA A N 1
ATOM 1775 C CA . ALA A 1 212 ? -5.148 -3.283 26.250 1.00 85.38 212 ALA A CA 1
ATOM 1776 C C . ALA A 1 212 ? -4.331 -4.362 26.969 1.00 85.38 212 ALA A C 1
ATOM 1778 O O . ALA A 1 212 ? -4.903 -5.296 27.513 1.00 85.38 212 ALA A O 1
ATOM 1779 N N . TYR A 1 213 ? -3.006 -4.225 27.005 1.00 83.75 213 TYR A N 1
ATOM 1780 C CA . TYR A 1 213 ? -2.136 -5.123 27.757 1.00 83.75 213 TYR A CA 1
ATOM 1781 C C . TYR A 1 213 ? -2.362 -5.003 29.272 1.00 83.75 213 TYR A C 1
ATOM 1783 O O . TYR A 1 213 ? -2.341 -6.005 29.984 1.00 83.75 213 TYR A O 1
ATOM 1791 N N . LEU A 1 214 ? -2.634 -3.789 29.765 1.00 82.81 214 LEU A N 1
ATOM 1792 C CA . LEU A 1 214 ? -2.982 -3.543 31.169 1.00 82.81 214 LEU A CA 1
ATOM 1793 C C . LEU A 1 214 ? -4.380 -4.057 31.551 1.00 82.81 214 LEU A C 1
ATOM 1795 O O . LEU A 1 214 ? -4.638 -4.270 32.737 1.00 82.81 214 LEU A O 1
ATOM 1799 N N . LEU A 1 215 ? -5.269 -4.287 30.578 1.00 84.50 215 LEU A N 1
ATOM 1800 C CA . LEU A 1 215 ? -6.509 -5.030 30.794 1.00 84.50 215 LEU A CA 1
ATOM 1801 C C . LEU A 1 215 ? -6.173 -6.515 30.984 1.00 84.50 215 LEU A C 1
ATOM 1803 O O . LEU A 1 215 ? -6.181 -7.315 30.049 1.00 84.50 215 LEU A O 1
ATOM 1807 N N . SER A 1 216 ? -5.841 -6.877 32.220 1.00 77.94 216 SER A N 1
ATOM 1808 C CA . SER A 1 216 ? -5.620 -8.267 32.611 1.00 77.94 216 SER A CA 1
ATOM 1809 C C . SER A 1 216 ? -6.936 -9.062 32.622 1.00 77.94 216 SER A C 1
ATOM 1811 O O . SER A 1 216 ? -8.028 -8.522 32.430 1.00 77.94 216 SER A O 1
ATOM 1813 N N . LYS A 1 217 ? -6.845 -10.371 32.897 1.00 74.12 217 LYS A N 1
ATOM 1814 C CA . LYS A 1 217 ? -8.019 -11.247 33.061 1.00 74.12 217 LYS A CA 1
ATOM 1815 C C . LYS A 1 217 ? -8.972 -10.815 34.187 1.00 74.12 217 LYS A C 1
ATOM 1817 O O . LYS A 1 217 ? -10.122 -11.238 34.160 1.00 74.12 217 LYS A O 1
ATOM 1822 N N . ASP A 1 218 ? -8.520 -9.968 35.111 1.00 87.94 218 ASP A N 1
ATOM 1823 C CA . ASP A 1 218 ? -9.295 -9.501 36.267 1.00 87.94 218 ASP A CA 1
ATOM 1824 C C . ASP A 1 218 ? -9.831 -8.072 36.081 1.00 87.94 218 ASP A C 1
ATOM 1826 O O . ASP A 1 218 ? -10.146 -7.386 37.055 1.00 87.94 218 ASP A O 1
ATOM 1830 N N . ALA A 1 219 ? -9.913 -7.597 34.834 1.00 90.25 219 ALA A N 1
ATOM 1831 C CA . ALA A 1 219 ? -10.386 -6.253 34.548 1.00 90.25 219 ALA A CA 1
ATOM 1832 C C . ALA A 1 219 ? -11.835 -6.043 35.023 1.00 90.25 219 ALA A C 1
ATOM 1834 O O . ALA A 1 219 ? -12.746 -6.797 34.662 1.00 90.25 219 ALA A O 1
ATOM 1835 N N . THR A 1 220 ? -12.068 -4.988 35.806 1.00 93.06 220 THR A N 1
ATOM 1836 C CA . THR A 1 220 ? -13.420 -4.622 36.240 1.00 93.06 220 THR A CA 1
ATOM 1837 C C . THR A 1 220 ? -14.220 -4.033 35.069 1.00 93.06 220 THR A C 1
ATOM 1839 O O . THR A 1 220 ? -13.641 -3.526 34.099 1.00 93.06 220 THR A O 1
ATOM 1842 N N . PRO A 1 221 ? -15.564 -4.052 35.122 1.00 91.50 221 PRO A N 1
ATOM 1843 C CA . PRO A 1 221 ? -16.399 -3.411 34.104 1.00 91.50 221 PRO A CA 1
ATOM 1844 C C . PRO A 1 221 ? -16.041 -1.937 33.846 1.00 91.50 221 PRO A C 1
ATOM 1846 O O . PRO A 1 221 ? -16.116 -1.468 32.708 1.00 91.50 221 PRO A O 1
ATOM 1849 N N . GLU A 1 222 ? -15.615 -1.208 34.878 1.00 92.12 222 GLU A N 1
ATOM 1850 C CA . GLU A 1 222 ? -15.180 0.188 34.792 1.00 92.12 222 GLU A CA 1
ATOM 1851 C C . GLU A 1 222 ? -13.901 0.328 33.958 1.00 92.12 222 GLU A C 1
ATOM 1853 O O . GLU A 1 222 ? -13.837 1.199 33.092 1.00 92.12 222 GLU A O 1
ATOM 1858 N N . GLN A 1 223 ? -12.931 -0.573 34.133 1.00 90.50 223 GLN A N 1
ATOM 1859 C CA . GLN A 1 223 ? -11.689 -0.577 33.351 1.00 90.50 223 GLN A CA 1
ATOM 1860 C C . GLN A 1 223 ? -11.953 -0.877 31.870 1.00 90.50 223 GLN A C 1
ATOM 1862 O O . GLN A 1 223 ? -11.381 -0.233 30.989 1.00 90.50 223 GLN A O 1
ATOM 1867 N N . TYR A 1 224 ? -12.880 -1.793 31.572 1.00 87.31 224 TYR A N 1
ATOM 1868 C CA . TYR A 1 224 ? -13.330 -2.022 30.196 1.00 87.31 224 TYR A CA 1
ATOM 1869 C C . TYR A 1 224 ? -13.997 -0.787 29.587 1.00 87.31 224 TYR A C 1
ATOM 1871 O O . TYR A 1 224 ? -13.778 -0.483 28.412 1.00 87.31 224 TYR A O 1
ATOM 1879 N N . LYS A 1 225 ? -14.803 -0.062 30.369 1.00 89.12 225 LYS A N 1
ATOM 1880 C CA . LYS A 1 225 ? -15.457 1.170 29.918 1.00 89.12 225 LYS A CA 1
ATOM 1881 C C . LYS A 1 225 ? -14.441 2.281 29.640 1.00 89.12 225 LYS A C 1
ATOM 1883 O O . LYS A 1 225 ? -14.570 2.966 28.624 1.00 89.12 225 LYS A O 1
ATOM 1888 N N . GLU A 1 226 ? -13.435 2.448 30.495 1.00 88.88 226 GLU A N 1
ATOM 1889 C CA . GLU A 1 226 ? -12.335 3.397 30.277 1.00 88.88 226 GLU A CA 1
ATOM 1890 C C . GLU A 1 226 ? -11.537 3.053 29.020 1.00 88.88 226 GLU A C 1
ATOM 1892 O O . GLU A 1 226 ? -11.333 3.919 28.171 1.00 88.88 226 GLU A O 1
ATOM 1897 N N . PHE A 1 227 ? -11.162 1.783 28.842 1.00 88.56 227 PHE A N 1
ATOM 1898 C CA . PHE A 1 227 ? -10.491 1.333 27.625 1.00 88.56 227 PHE A CA 1
ATOM 1899 C C . PHE A 1 227 ? -11.333 1.582 26.375 1.00 88.56 227 PHE A C 1
ATOM 1901 O O . PHE A 1 227 ? -10.816 2.073 25.377 1.00 88.56 227 PHE A O 1
ATOM 1908 N N . TYR A 1 228 ? -12.631 1.271 26.417 1.00 86.25 228 TYR A N 1
ATOM 1909 C CA . TYR A 1 228 ? -13.514 1.505 25.277 1.00 86.25 228 TYR A CA 1
ATOM 1910 C C . TYR A 1 228 ? -13.641 2.996 24.952 1.00 86.25 228 TYR A C 1
ATOM 1912 O O . TYR A 1 228 ? -13.640 3.367 23.783 1.00 86.25 228 TYR A O 1
ATOM 1920 N N . THR A 1 229 ? -13.711 3.849 25.975 1.00 88.31 229 THR A N 1
ATOM 1921 C CA . THR A 1 229 ? -13.726 5.309 25.803 1.00 88.31 229 THR A CA 1
ATOM 1922 C C . THR A 1 229 ? -12.436 5.775 25.134 1.00 88.31 229 THR A C 1
ATOM 1924 O O . THR A 1 229 ? -12.492 6.422 24.096 1.00 88.31 229 THR A O 1
ATOM 1927 N N . LEU A 1 230 ? -11.281 5.329 25.636 1.00 86.50 230 LEU A N 1
ATOM 1928 C CA . LEU A 1 230 ? -9.976 5.628 25.04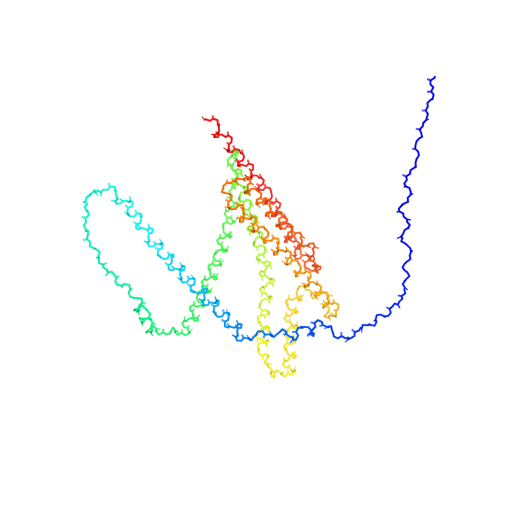5 1.00 86.50 230 LEU A CA 1
ATOM 1929 C C . LEU A 1 230 ? -9.861 5.124 23.595 1.00 86.50 230 LEU A C 1
ATOM 1931 O O . LEU A 1 230 ? -9.328 5.817 22.734 1.00 86.50 230 LEU A O 1
ATOM 1935 N N . TRP A 1 231 ? -10.368 3.923 23.311 1.00 85.88 231 TRP A N 1
ATOM 1936 C CA . TRP A 1 231 ? -10.415 3.357 21.963 1.00 85.88 231 TRP A CA 1
ATOM 1937 C C . TRP A 1 231 ? -11.271 4.197 21.022 1.00 85.88 231 TRP A C 1
ATOM 1939 O O . TRP A 1 231 ? -10.844 4.476 19.902 1.00 85.88 231 TRP A O 1
ATOM 1949 N N . MET A 1 232 ? -12.443 4.638 21.479 1.00 83.06 232 MET A N 1
ATOM 1950 C CA . MET A 1 232 ? -13.309 5.529 20.712 1.00 83.06 232 MET A CA 1
ATOM 1951 C C . MET A 1 232 ? -12.665 6.897 20.486 1.00 83.06 232 MET A C 1
ATOM 1953 O O . MET A 1 232 ? -12.761 7.408 19.372 1.00 83.06 232 MET A O 1
ATOM 1957 N N . ASP A 1 233 ? -11.980 7.458 21.482 1.00 83.56 233 ASP A N 1
ATOM 1958 C CA . ASP A 1 233 ? -11.282 8.742 21.371 1.00 83.56 233 ASP A CA 1
ATOM 1959 C C . ASP A 1 233 ? -10.113 8.649 20.385 1.00 83.56 233 ASP A C 1
ATOM 1961 O O . ASP A 1 233 ? -10.041 9.435 19.445 1.00 83.56 233 ASP A O 1
ATOM 1965 N N . ALA A 1 234 ? -9.261 7.629 20.510 1.00 80.69 234 ALA A N 1
ATOM 1966 C CA . ALA A 1 234 ? -8.164 7.364 19.579 1.00 80.69 234 ALA A CA 1
ATOM 1967 C C . ALA A 1 234 ? -8.673 7.099 18.153 1.00 80.69 234 ALA A C 1
ATOM 1969 O O . ALA A 1 234 ? -8.096 7.573 17.170 1.00 80.69 234 ALA A O 1
ATOM 1970 N N . TYR A 1 235 ? -9.786 6.370 18.023 1.00 77.06 235 TYR A N 1
ATOM 1971 C CA . TYR A 1 235 ? -10.465 6.178 16.748 1.00 77.06 235 TYR A CA 1
ATOM 1972 C C . TYR A 1 235 ? -10.977 7.513 16.191 1.00 77.06 235 TYR A C 1
ATOM 1974 O O . TYR A 1 235 ? -10.767 7.802 15.017 1.00 77.06 235 TYR A O 1
ATOM 1982 N N . HIS A 1 236 ? -11.602 8.360 17.007 1.00 76.81 236 HIS A N 1
ATOM 1983 C CA . HIS A 1 236 ? -12.058 9.689 16.598 1.00 76.81 236 HIS A CA 1
ATOM 1984 C C . HIS A 1 236 ? -10.904 10.640 16.261 1.00 76.81 236 HIS A C 1
ATOM 1986 O O . HIS A 1 236 ? -11.024 11.431 15.335 1.00 76.81 236 HIS A O 1
ATOM 1992 N N . GLU A 1 237 ? -9.768 10.568 16.933 1.00 78.50 237 GLU A N 1
ATOM 1993 C CA . GLU A 1 237 ? -8.612 11.406 16.619 1.00 78.50 237 GLU A CA 1
ATOM 1994 C C . GLU A 1 237 ? -7.949 10.965 15.306 1.00 78.50 237 GLU A C 1
ATOM 1996 O O . GLU A 1 237 ? -7.698 11.774 14.408 1.00 78.50 237 GLU A O 1
ATOM 2001 N N . THR A 1 238 ? -7.742 9.655 15.157 1.00 71.25 238 THR A N 1
ATOM 2002 C CA . THR A 1 238 ? -7.051 9.072 14.002 1.00 71.25 238 THR A CA 1
ATOM 2003 C C . THR A 1 238 ? -7.934 9.070 12.765 1.00 71.25 238 THR A C 1
ATOM 2005 O O . THR A 1 238 ? -7.563 9.542 11.690 1.00 71.25 238 THR A O 1
ATOM 2008 N N . TYR A 1 239 ? -9.124 8.502 12.909 1.00 68.62 239 TYR A N 1
ATOM 2009 C CA . TYR A 1 239 ? -10.062 8.323 11.821 1.00 68.62 239 TYR A CA 1
ATOM 2010 C C . TYR A 1 239 ? -11.063 9.449 11.767 1.00 68.62 239 TYR A C 1
ATOM 2012 O O . TYR A 1 239 ? -11.570 9.721 10.694 1.00 68.62 239 TYR A O 1
ATOM 2020 N N . GLY A 1 240 ? -11.337 10.171 12.844 1.00 67.94 240 GLY A N 1
ATOM 2021 C CA . GLY A 1 240 ? -12.257 11.288 12.733 1.00 67.94 240 GLY A CA 1
ATOM 2022 C C . GLY A 1 240 ? -11.733 12.436 11.897 1.00 67.94 240 GLY A C 1
ATOM 2023 O O . GLY A 1 240 ? -12.448 12.919 11.023 1.00 67.94 240 GLY A O 1
ATOM 2024 N N . ASN A 1 241 ? -10.458 12.774 11.988 1.00 64.81 241 ASN A N 1
ATOM 2025 C CA . ASN A 1 241 ? -9.907 13.743 11.040 1.00 64.81 241 ASN A CA 1
ATOM 2026 C C . ASN A 1 241 ? -10.009 13.271 9.570 1.00 64.81 241 ASN A C 1
ATOM 2028 O O . ASN A 1 241 ? -10.026 14.094 8.661 1.00 64.81 241 ASN A O 1
ATOM 2032 N N . LEU A 1 242 ? -10.159 11.961 9.335 1.00 59.31 242 LEU A N 1
ATOM 2033 C CA . LEU A 1 242 ? -10.323 11.352 8.009 1.00 59.31 242 LEU A CA 1
ATOM 2034 C C . LEU A 1 242 ? -11.787 11.031 7.628 1.00 59.31 242 LEU A C 1
ATOM 2036 O O . LEU A 1 242 ? -12.090 10.858 6.449 1.00 59.31 242 LEU A O 1
ATOM 2040 N N . PHE A 1 243 ? -12.702 10.923 8.597 1.00 56.94 243 PHE A N 1
ATOM 2041 C CA . PHE A 1 243 ? -14.054 10.367 8.430 1.00 56.94 243 PHE A CA 1
ATOM 2042 C C . PHE A 1 243 ? -15.170 11.154 9.165 1.00 56.94 243 PHE A C 1
ATOM 2044 O O . PHE A 1 243 ? -16.343 11.025 8.789 1.00 56.94 243 PHE A O 1
ATOM 2051 N N . VAL A 1 244 ? -14.861 11.957 10.198 1.00 44.69 244 VAL A N 1
ATOM 2052 C CA . VAL A 1 244 ? -15.823 12.456 11.219 1.00 44.69 244 VAL A CA 1
ATOM 2053 C C . VAL A 1 244 ? -16.781 13.536 10.770 1.00 44.69 244 VAL A C 1
ATOM 2055 O O . VAL A 1 244 ? -17.751 13.773 11.480 1.00 44.69 244 VAL A O 1
ATOM 2058 N N . GLN A 1 245 ? -16.685 14.084 9.564 1.00 51.16 245 GLN A N 1
ATOM 2059 C CA . GLN A 1 245 ? -17.840 14.854 9.099 1.00 51.16 245 GLN A CA 1
ATOM 2060 C C . GLN A 1 245 ? -19.063 13.996 8.742 1.00 51.16 245 GLN A C 1
ATOM 2062 O O . GLN A 1 245 ? -20.147 14.560 8.632 1.00 51.16 245 GLN A O 1
ATOM 2067 N N . SER A 1 246 ? -18.957 12.668 8.570 1.00 51.59 246 SER A N 1
ATOM 2068 C CA . SER A 1 246 ? -20.018 11.964 7.831 1.00 51.59 246 SER A CA 1
ATOM 2069 C C . SER A 1 246 ? -20.929 10.994 8.588 1.00 51.59 246 SER A C 1
ATOM 2071 O O . SER A 1 246 ? -22.105 10.980 8.231 1.00 51.59 246 SER A O 1
ATOM 2073 N N . MET A 1 247 ? -20.509 10.197 9.588 1.00 56.94 247 MET A N 1
ATOM 2074 C CA . MET A 1 247 ? -21.449 9.236 10.210 1.00 56.94 247 MET A CA 1
ATOM 2075 C C . MET A 1 247 ? -21.139 8.829 11.665 1.00 56.94 247 MET A C 1
ATOM 2077 O O . MET A 1 247 ? -20.032 8.363 11.936 1.00 56.94 247 MET A O 1
ATOM 2081 N N . PRO A 1 248 ? -22.128 8.885 12.586 1.00 65.56 248 PRO A N 1
ATOM 2082 C CA . PRO A 1 248 ? -22.016 8.258 13.900 1.00 65.56 248 PRO A CA 1
ATOM 2083 C C . PRO A 1 248 ? -21.900 6.724 13.785 1.00 65.56 248 PRO A C 1
ATOM 2085 O O . PRO A 1 248 ? -22.402 6.137 12.813 1.00 65.56 248 PRO A O 1
ATOM 2088 N N . PRO A 1 249 ? -21.281 6.050 14.777 1.00 63.97 249 PRO A N 1
ATOM 2089 C CA . PRO A 1 249 ? -21.184 4.595 14.810 1.00 63.97 249 PRO A CA 1
ATOM 2090 C C . PRO A 1 249 ? -22.575 3.971 14.683 1.00 63.97 249 PRO A C 1
ATOM 2092 O O . PRO A 1 249 ? -23.472 4.223 15.484 1.00 63.97 249 PRO A O 1
ATOM 2095 N N . SER A 1 250 ? -22.783 3.165 13.647 1.00 76.62 250 SER A N 1
ATOM 2096 C CA . SER A 1 250 ? -24.051 2.480 13.414 1.00 76.62 250 SER A CA 1
ATOM 2097 C C . SER A 1 250 ? -23.799 1.088 12.858 1.00 76.62 250 SER A C 1
ATOM 2099 O O . SER A 1 250 ? -22.751 0.819 12.267 1.00 76.62 250 SER A O 1
ATOM 2101 N N . LYS A 1 251 ? -24.790 0.199 12.984 1.00 80.38 251 LYS A N 1
ATOM 2102 C CA . LYS A 1 251 ? -24.739 -1.145 12.388 1.00 80.38 251 LYS A CA 1
ATOM 2103 C C . LYS A 1 251 ? -24.351 -1.103 10.902 1.00 80.38 251 LYS A C 1
ATOM 2105 O O . LYS A 1 251 ? -23.544 -1.911 10.460 1.00 80.38 251 LYS A O 1
ATOM 2110 N N . LYS A 1 252 ? -24.863 -0.117 10.154 1.00 75.50 252 LYS A N 1
ATOM 2111 C CA . LYS A 1 252 ? -24.539 0.087 8.732 1.00 75.50 252 LYS A CA 1
ATOM 2112 C C . LYS A 1 252 ? -23.067 0.440 8.508 1.00 75.50 252 LYS A C 1
ATOM 2114 O O . LYS A 1 252 ? -22.467 -0.060 7.564 1.00 75.50 252 LYS A O 1
ATOM 2119 N N . VAL A 1 253 ? -22.484 1.275 9.370 1.00 72.75 253 VAL A N 1
ATOM 2120 C CA . VAL A 1 253 ? -21.054 1.624 9.312 1.00 72.75 253 VAL A CA 1
ATOM 2121 C C . VAL A 1 253 ? -20.200 0.384 9.576 1.00 72.75 253 VAL A C 1
ATOM 2123 O O . VAL A 1 253 ? -19.267 0.119 8.825 1.00 72.75 253 VAL A O 1
ATOM 2126 N N . LEU A 1 254 ? -20.557 -0.432 10.572 1.00 74.31 254 LEU A N 1
ATOM 2127 C CA . LEU A 1 254 ? -19.841 -1.678 10.860 1.00 74.31 254 LEU A CA 1
ATOM 2128 C C . LEU A 1 254 ? -19.939 -2.693 9.706 1.00 74.31 254 LEU A C 1
ATOM 2130 O O . LEU A 1 254 ? -18.931 -3.274 9.307 1.00 74.31 254 LEU A O 1
ATOM 2134 N N . GLU A 1 255 ? -21.131 -2.883 9.132 1.00 78.50 255 GLU A N 1
ATOM 2135 C CA . GLU A 1 255 ? -21.328 -3.731 7.948 1.00 78.50 255 GLU A CA 1
ATOM 2136 C C . GLU A 1 255 ? -20.500 -3.236 6.753 1.00 78.50 255 GLU A C 1
ATOM 2138 O O . GLU A 1 255 ? -19.883 -4.041 6.053 1.00 78.50 255 GLU A O 1
ATOM 2143 N N . TYR A 1 256 ? -20.428 -1.918 6.546 1.00 75.69 256 TYR A N 1
ATOM 2144 C CA . TYR A 1 256 ? -19.572 -1.312 5.528 1.00 75.69 256 TYR A CA 1
ATOM 2145 C C . TYR A 1 256 ? -18.088 -1.606 5.779 1.00 75.69 256 TYR A C 1
ATOM 2147 O O . TYR A 1 256 ? -17.382 -2.006 4.853 1.00 75.69 256 TYR A O 1
ATOM 2155 N N . PHE A 1 257 ? -17.616 -1.475 7.023 1.00 73.12 257 PHE A N 1
ATOM 2156 C CA . PHE A 1 257 ? -16.244 -1.822 7.399 1.00 73.12 257 PHE A CA 1
ATOM 2157 C C . PHE A 1 257 ? -15.927 -3.291 7.125 1.00 73.12 257 PHE A C 1
ATOM 2159 O O . PHE A 1 257 ? -14.906 -3.580 6.505 1.00 73.12 257 PHE A O 1
ATOM 2166 N N . LEU A 1 258 ? -16.809 -4.216 7.511 1.00 77.44 258 LEU A N 1
ATOM 2167 C CA . LEU A 1 258 ? -16.639 -5.647 7.239 1.00 77.44 258 LEU A CA 1
ATOM 2168 C C . LEU A 1 258 ? -16.587 -5.941 5.735 1.00 77.44 258 LEU A C 1
ATOM 2170 O O . LEU A 1 258 ? -15.724 -6.689 5.272 1.00 77.44 258 LEU A O 1
ATOM 2174 N N . GLN A 1 259 ? -17.474 -5.324 4.950 1.00 79.69 259 GLN A N 1
ATOM 2175 C CA . GLN A 1 259 ? -17.442 -5.449 3.492 1.00 79.69 259 GLN A CA 1
ATOM 2176 C C . GLN A 1 259 ? -16.149 -4.878 2.899 1.00 79.69 259 GLN A C 1
ATOM 2178 O O . GLN A 1 259 ? -15.550 -5.506 2.024 1.00 79.69 259 GLN A O 1
ATOM 2183 N N . SER A 1 260 ? -15.701 -3.717 3.379 1.00 72.94 260 SER A N 1
ATOM 2184 C CA . SER A 1 260 ? -14.447 -3.084 2.963 1.00 72.94 260 SER A CA 1
ATOM 2185 C C . SER A 1 260 ? -13.242 -3.967 3.297 1.00 72.94 260 SER A C 1
ATOM 2187 O O . SER A 1 260 ? -12.415 -4.230 2.425 1.00 72.94 260 SER A O 1
ATOM 2189 N N . ALA A 1 261 ? -13.180 -4.519 4.511 1.00 74.81 261 ALA A N 1
ATOM 2190 C CA . ALA A 1 261 ? -12.132 -5.437 4.947 1.00 74.81 261 ALA A CA 1
ATOM 2191 C C . ALA A 1 261 ? -12.073 -6.697 4.072 1.00 74.81 261 ALA A C 1
ATOM 2193 O O . ALA A 1 261 ? -11.000 -7.056 3.590 1.00 74.81 261 ALA A O 1
ATOM 2194 N N . ASN A 1 262 ? -13.220 -7.319 3.778 1.00 80.19 262 ASN A N 1
ATOM 2195 C CA . ASN A 1 262 ? -13.280 -8.483 2.888 1.00 80.19 262 ASN A CA 1
ATOM 2196 C C . ASN A 1 262 ? -12.834 -8.154 1.453 1.00 80.19 262 ASN A C 1
ATOM 2198 O O . ASN A 1 262 ? -12.108 -8.937 0.838 1.00 80.19 262 ASN A O 1
ATOM 2202 N N . ARG A 1 263 ? -13.220 -6.990 0.910 1.00 77.19 263 ARG A N 1
ATOM 2203 C CA . ARG A 1 263 ? -12.751 -6.542 -0.415 1.00 77.19 263 ARG A CA 1
ATOM 2204 C C . ARG A 1 263 ? -11.246 -6.283 -0.425 1.00 77.19 263 ARG A C 1
ATOM 2206 O O . ARG A 1 263 ? -10.571 -6.746 -1.340 1.00 77.19 263 ARG A O 1
ATOM 2213 N N . ASN A 1 264 ? -10.720 -5.610 0.599 1.00 75.62 264 ASN A N 1
ATOM 2214 C CA . ASN A 1 264 ? -9.286 -5.364 0.748 1.00 75.62 264 ASN A CA 1
ATOM 2215 C C . ASN A 1 264 ? -8.505 -6.678 0.858 1.00 75.62 264 ASN A C 1
ATOM 2217 O O . ASN A 1 264 ? -7.510 -6.852 0.164 1.00 75.62 264 ASN A O 1
ATOM 2221 N N . LEU A 1 265 ? -8.983 -7.640 1.652 1.00 83.19 265 LEU A N 1
ATOM 2222 C CA . LEU A 1 265 ? -8.369 -8.963 1.755 1.00 83.19 265 LEU A CA 1
ATOM 2223 C C . LEU A 1 265 ? -8.287 -9.661 0.389 1.00 83.19 265 LEU A C 1
ATOM 2225 O O . LEU A 1 265 ? -7.240 -10.199 0.030 1.00 83.19 265 LEU A O 1
ATOM 2229 N N . ASN A 1 266 ? -9.370 -9.631 -0.389 1.00 83.38 266 ASN A N 1
ATOM 2230 C CA . ASN A 1 266 ? -9.391 -10.217 -1.729 1.00 83.38 266 ASN A CA 1
ATOM 2231 C C . ASN A 1 266 ? -8.444 -9.489 -2.697 1.00 83.38 266 ASN A C 1
ATOM 2233 O O . ASN A 1 266 ? -7.759 -10.145 -3.483 1.00 83.38 266 ASN A O 1
ATOM 2237 N N . LEU A 1 267 ? -8.351 -8.158 -2.609 1.00 81.75 267 LEU A N 1
ATOM 2238 C CA . LEU A 1 267 ? -7.386 -7.362 -3.371 1.00 81.75 267 LEU A CA 1
ATOM 2239 C C . LEU A 1 267 ? -5.946 -7.777 -3.040 1.00 81.75 267 LEU A C 1
ATOM 2241 O O . LEU A 1 267 ? -5.180 -8.077 -3.953 1.00 81.75 267 LEU A O 1
ATOM 2245 N N . TYR A 1 268 ? -5.592 -7.867 -1.754 1.00 80.06 268 TYR A N 1
ATOM 2246 C CA . TYR A 1 268 ? -4.252 -8.280 -1.329 1.00 80.06 268 TYR A CA 1
ATOM 2247 C C . TYR A 1 268 ? -3.913 -9.698 -1.788 1.00 80.06 268 TYR A C 1
ATOM 2249 O O . TYR A 1 268 ? -2.829 -9.918 -2.321 1.00 80.06 268 TYR A O 1
ATOM 2257 N N . LYS A 1 269 ? -4.849 -10.647 -1.675 1.00 85.06 269 LYS A N 1
ATOM 2258 C CA . LYS A 1 269 ? -4.667 -12.002 -2.223 1.00 85.06 269 LYS A CA 1
ATOM 2259 C C . LYS A 1 269 ? -4.412 -11.978 -3.732 1.00 85.06 269 LYS A C 1
ATOM 2261 O O . LYS A 1 269 ? -3.512 -12.663 -4.213 1.00 85.06 269 LYS A O 1
ATOM 2266 N N . SER A 1 270 ? -5.168 -11.169 -4.478 1.00 83.56 270 SER A N 1
ATOM 2267 C CA . SER A 1 270 ? -4.961 -11.004 -5.920 1.00 83.56 270 SER A CA 1
ATOM 2268 C C . SER A 1 270 ? -3.591 -10.406 -6.241 1.00 83.56 270 SER A C 1
ATOM 2270 O O . SER A 1 270 ? -2.961 -10.819 -7.215 1.00 83.56 270 SER A O 1
ATOM 2272 N N . TRP A 1 271 ? -3.132 -9.430 -5.459 1.00 85.31 271 TRP A N 1
ATOM 2273 C CA . TRP A 1 271 ? -1.820 -8.811 -5.624 1.00 85.31 271 TRP A CA 1
ATOM 2274 C C . TRP A 1 271 ? -0.689 -9.793 -5.347 1.00 85.31 271 TRP A C 1
ATOM 2276 O O . TRP A 1 271 ? 0.174 -9.951 -6.204 1.00 85.31 271 TRP A O 1
ATOM 2286 N N . ILE A 1 272 ? -0.740 -10.504 -4.217 1.00 83.81 272 ILE A N 1
ATOM 2287 C CA . ILE A 1 272 ? 0.235 -11.542 -3.853 1.00 83.81 272 ILE A CA 1
ATOM 2288 C C . ILE A 1 272 ? 0.351 -12.568 -4.982 1.00 83.81 272 ILE A C 1
ATOM 2290 O O . ILE A 1 272 ? 1.436 -12.749 -5.524 1.00 83.81 272 ILE A O 1
ATOM 2294 N N . SER A 1 273 ? -0.775 -13.126 -5.440 1.00 87.50 273 SER A N 1
ATOM 2295 C CA . SER A 1 273 ? -0.777 -14.104 -6.537 1.00 87.50 273 SER A CA 1
ATOM 2296 C C . SER A 1 273 ? -0.185 -13.551 -7.839 1.00 87.50 273 SER A C 1
ATOM 2298 O O . SER A 1 273 ? 0.449 -14.275 -8.607 1.00 87.50 273 SER A O 1
ATOM 2300 N N . THR A 1 274 ? -0.384 -12.261 -8.118 1.00 85.69 274 THR A N 1
ATOM 2301 C CA . THR A 1 274 ? 0.179 -11.638 -9.321 1.00 85.69 274 THR A CA 1
ATOM 2302 C C . THR A 1 274 ? 1.689 -11.432 -9.179 1.00 85.69 274 THR A C 1
ATOM 2304 O O . THR A 1 274 ? 2.429 -11.747 -10.110 1.00 85.69 274 THR A O 1
ATOM 2307 N N . PHE A 1 275 ? 2.163 -10.970 -8.019 1.00 83.94 275 PHE A N 1
ATOM 2308 C CA . PHE A 1 275 ? 3.593 -10.808 -7.751 1.00 83.94 275 PHE A CA 1
ATOM 2309 C C . PHE A 1 275 ? 4.341 -12.141 -7.721 1.00 83.94 275 PHE A C 1
ATOM 2311 O O . PHE A 1 275 ? 5.445 -12.212 -8.252 1.00 83.94 275 PHE A O 1
ATOM 2318 N N . GLU A 1 276 ? 3.733 -13.205 -7.197 1.00 87.94 276 GLU A N 1
ATOM 2319 C CA . GLU A 1 276 ? 4.285 -14.564 -7.259 1.00 87.94 276 GLU A CA 1
ATOM 2320 C C . GLU A 1 276 ? 4.511 -15.007 -8.710 1.00 87.94 276 GLU A C 1
ATOM 2322 O O . GLU A 1 276 ? 5.598 -15.465 -9.053 1.00 87.94 276 GLU A O 1
ATOM 2327 N N . LYS A 1 277 ? 3.531 -14.785 -9.598 1.00 88.31 277 LYS A N 1
ATOM 2328 C CA . LYS A 1 277 ? 3.665 -15.103 -11.032 1.00 88.31 277 LYS A CA 1
ATOM 2329 C C . LYS A 1 277 ? 4.762 -14.292 -11.715 1.00 88.31 277 LYS A C 1
ATOM 2331 O O . LYS A 1 277 ? 5.527 -14.841 -12.504 1.00 88.31 277 LYS A O 1
ATOM 2336 N N . VAL A 1 278 ? 4.847 -12.991 -11.426 1.00 85.50 278 VAL A N 1
ATOM 2337 C CA . VAL A 1 278 ? 5.913 -12.135 -11.973 1.00 85.50 278 VAL A CA 1
ATOM 2338 C C . VAL A 1 278 ? 7.279 -12.577 -11.462 1.00 85.50 278 VAL A C 1
ATOM 2340 O O . VAL A 1 278 ? 8.212 -12.659 -12.252 1.00 85.50 278 VAL A O 1
ATOM 2343 N N . SER A 1 279 ? 7.396 -12.906 -10.175 1.00 85.44 279 SER A N 1
ATOM 2344 C CA . SER A 1 279 ? 8.633 -13.408 -9.572 1.00 85.44 279 SER A CA 1
ATOM 2345 C C . SER A 1 279 ? 9.062 -14.738 -10.191 1.00 85.44 279 SER A C 1
ATOM 2347 O O . SER A 1 279 ? 10.225 -14.895 -10.560 1.00 85.44 279 SER A O 1
ATOM 2349 N N . GLN A 1 280 ? 8.123 -15.665 -10.395 1.00 90.62 280 GLN A N 1
ATOM 2350 C CA . GLN A 1 280 ? 8.397 -16.932 -11.065 1.00 90.62 280 GLN A CA 1
ATOM 2351 C C . GLN A 1 280 ? 8.913 -16.712 -12.488 1.00 90.62 280 GLN A C 1
ATOM 2353 O O . GLN A 1 280 ? 9.950 -17.263 -12.854 1.00 90.62 280 GLN A O 1
ATOM 2358 N N . LYS A 1 281 ? 8.263 -15.836 -13.263 1.00 87.81 281 LYS A N 1
ATOM 2359 C CA . LYS A 1 281 ? 8.733 -15.519 -14.613 1.00 87.81 281 LYS A CA 1
ATOM 2360 C C . LYS A 1 281 ? 10.085 -14.802 -14.603 1.00 87.81 281 LYS A C 1
ATOM 2362 O O . LYS A 1 281 ? 10.921 -15.084 -15.450 1.00 87.81 281 LYS A O 1
ATOM 2367 N N . ALA A 1 282 ? 10.339 -13.928 -13.628 1.00 83.88 282 ALA A N 1
ATOM 2368 C CA . ALA A 1 282 ? 11.650 -13.306 -13.440 1.00 83.88 282 ALA A CA 1
ATOM 2369 C C . ALA A 1 282 ? 12.746 -14.361 -13.233 1.00 83.88 282 ALA A C 1
ATOM 2371 O O . ALA A 1 282 ? 13.821 -14.251 -13.811 1.00 83.88 282 ALA A O 1
ATOM 2372 N N . MET A 1 283 ? 12.463 -15.398 -12.436 1.00 87.38 283 MET A N 1
ATOM 2373 C CA . MET A 1 283 ? 13.382 -16.519 -12.207 1.00 87.38 283 MET A CA 1
ATOM 2374 C C . MET A 1 283 ? 13.565 -17.414 -13.437 1.00 87.38 283 MET A C 1
ATOM 2376 O O . MET A 1 283 ? 14.619 -18.022 -13.599 1.00 87.38 283 MET A O 1
ATOM 2380 N N . GLU A 1 284 ? 12.547 -17.554 -14.283 1.00 90.12 284 GLU A N 1
ATOM 2381 C CA . GLU A 1 284 ? 12.657 -18.282 -15.552 1.00 90.12 284 GLU A CA 1
ATOM 2382 C C . GLU A 1 284 ? 13.508 -17.501 -16.558 1.00 90.12 284 GLU A C 1
ATOM 2384 O O . GLU A 1 284 ? 14.421 -18.066 -17.159 1.00 90.12 284 GLU A O 1
ATOM 2389 N N . LEU A 1 285 ? 13.267 -16.194 -16.677 1.00 83.94 285 LEU A N 1
ATOM 2390 C CA . LEU A 1 285 ? 13.997 -15.305 -17.580 1.00 83.94 285 LEU A CA 1
ATOM 2391 C C . LEU A 1 285 ? 15.436 -15.066 -17.109 1.00 83.94 285 LEU A C 1
ATOM 2393 O O . LEU A 1 285 ? 16.334 -14.993 -17.937 1.00 83.94 285 LEU A O 1
ATOM 2397 N N . SER A 1 286 ? 15.708 -15.038 -15.800 1.00 80.12 286 SER A N 1
ATOM 2398 C CA . SER A 1 286 ? 17.081 -14.896 -15.290 1.00 80.12 286 SER A CA 1
ATOM 2399 C C . SER A 1 286 ? 17.981 -16.091 -15.618 1.00 80.12 286 SER A C 1
ATOM 2401 O O . SER A 1 286 ? 19.203 -15.947 -15.655 1.00 80.12 286 SER A O 1
ATOM 2403 N N . LYS A 1 287 ? 17.397 -17.266 -15.890 1.00 88.12 287 LYS A N 1
ATOM 2404 C CA . LYS A 1 287 ? 18.128 -18.447 -16.379 1.00 88.12 287 LYS A CA 1
ATOM 2405 C C . LYS A 1 287 ? 18.459 -18.349 -17.869 1.00 88.12 287 LYS A C 1
ATOM 2407 O O . LYS A 1 287 ? 19.367 -19.036 -18.328 1.00 88.12 287 LYS A O 1
ATOM 2412 N N . GLN A 1 288 ? 17.742 -17.514 -18.619 1.00 81.44 288 GLN A N 1
ATOM 2413 C CA . GLN A 1 288 ? 18.006 -17.234 -20.026 1.00 81.44 288 GLN A CA 1
ATOM 2414 C C . GLN A 1 288 ? 19.053 -16.115 -20.095 1.00 81.44 288 GLN A C 1
ATOM 2416 O O . GLN A 1 288 ? 18.751 -14.926 -20.096 1.00 81.44 288 GLN A O 1
ATOM 2421 N N . THR A 1 289 ? 20.327 -16.500 -20.050 1.00 60.50 289 THR A N 1
ATOM 2422 C CA . THR A 1 289 ? 21.468 -15.574 -20.041 1.00 60.50 289 THR A CA 1
ATOM 2423 C C . THR A 1 289 ? 21.418 -14.560 -21.187 1.00 60.50 289 THR A C 1
ATOM 2425 O O . THR A 1 289 ? 21.456 -14.946 -22.351 1.00 60.50 289 THR A O 1
ATOM 2428 N N . ALA A 1 290 ? 21.426 -13.272 -20.824 1.00 73.44 290 ALA A N 1
ATOM 2429 C CA . ALA A 1 290 ? 21.702 -12.101 -21.666 1.00 73.44 290 ALA A CA 1
ATOM 2430 C C . ALA A 1 290 ? 20.832 -11.889 -22.922 1.00 73.44 290 ALA A C 1
ATOM 2432 O O . ALA A 1 290 ? 21.166 -11.012 -23.719 1.00 73.44 290 ALA A O 1
ATOM 2433 N N . ASP A 1 291 ? 19.723 -12.614 -23.091 1.00 84.56 291 ASP A N 1
ATOM 2434 C CA . ASP A 1 291 ? 18.802 -12.373 -24.203 1.00 84.56 291 ASP A CA 1
ATOM 2435 C C . ASP A 1 291 ? 18.057 -11.031 -24.002 1.00 84.56 291 ASP A C 1
ATOM 2437 O O . ASP A 1 291 ? 17.286 -10.877 -23.043 1.00 84.56 291 ASP A O 1
ATOM 2441 N N . PRO A 1 292 ? 18.283 -10.022 -24.865 1.00 79.81 292 PRO A N 1
ATOM 2442 C CA . PRO A 1 292 ? 17.587 -8.744 -24.769 1.00 79.81 292 PRO A CA 1
ATOM 2443 C C . PRO A 1 292 ? 16.067 -8.876 -24.953 1.00 79.81 292 PRO A C 1
ATOM 2445 O O . PRO A 1 292 ? 15.329 -8.073 -24.373 1.00 79.81 292 PRO A O 1
ATOM 2448 N N . ASP A 1 293 ? 15.582 -9.877 -25.697 1.00 84.00 293 ASP A N 1
ATOM 2449 C CA . ASP A 1 293 ? 14.146 -10.097 -25.892 1.00 84.00 293 ASP A CA 1
ATOM 2450 C C . ASP A 1 293 ? 13.484 -10.674 -24.630 1.00 84.00 293 ASP A C 1
ATOM 2452 O O . ASP A 1 293 ? 12.397 -10.231 -24.246 1.00 84.00 293 ASP A O 1
ATOM 2456 N N . ALA A 1 294 ? 14.175 -11.554 -23.901 1.00 85.50 294 ALA A N 1
ATOM 2457 C CA . ALA A 1 294 ? 13.739 -12.040 -22.590 1.00 85.50 294 ALA A CA 1
ATOM 2458 C C . ALA A 1 294 ? 13.612 -10.895 -21.564 1.00 85.50 294 ALA A C 1
ATOM 2460 O O . ALA A 1 294 ? 12.605 -10.774 -20.858 1.00 85.50 294 ALA A O 1
ATOM 2461 N N . ASN A 1 295 ? 14.598 -9.991 -21.517 1.00 79.19 295 ASN A N 1
ATOM 2462 C CA . ASN A 1 295 ? 14.561 -8.818 -20.633 1.00 79.19 295 ASN A CA 1
ATOM 2463 C C . ASN A 1 295 ? 13.425 -7.847 -20.991 1.00 79.19 295 ASN A C 1
ATOM 2465 O O . ASN A 1 295 ? 12.769 -7.294 -20.104 1.00 79.19 295 ASN A O 1
ATOM 2469 N N . LYS A 1 296 ? 13.155 -7.661 -22.287 1.00 83.12 296 LYS A N 1
ATOM 2470 C CA . LYS A 1 296 ? 12.008 -6.882 -22.766 1.00 83.12 296 LYS A CA 1
ATOM 2471 C C . LYS A 1 296 ? 10.695 -7.463 -22.261 1.00 83.12 296 LYS A C 1
ATOM 2473 O O . LYS A 1 296 ? 9.861 -6.732 -21.728 1.00 83.12 296 LYS A O 1
ATOM 2478 N N . GLU A 1 297 ? 10.517 -8.773 -22.421 1.00 85.62 297 GLU A N 1
ATOM 2479 C CA . GLU A 1 297 ? 9.301 -9.466 -22.007 1.00 85.62 297 GLU A CA 1
ATOM 2480 C C . GLU A 1 297 ? 9.080 -9.353 -20.493 1.00 85.62 297 GLU A C 1
ATOM 2482 O O . GLU A 1 297 ? 7.945 -9.152 -20.045 1.00 85.62 297 GLU A O 1
ATOM 2487 N N . PHE A 1 298 ? 10.158 -9.413 -19.703 1.00 85.50 298 PHE A N 1
ATOM 2488 C CA . PHE A 1 298 ? 10.100 -9.173 -18.265 1.00 85.50 298 PHE A CA 1
ATOM 2489 C C . PHE A 1 298 ? 9.610 -7.758 -17.934 1.00 85.50 298 PHE A C 1
ATOM 2491 O O . PHE A 1 298 ? 8.641 -7.604 -17.188 1.00 85.50 298 PHE A O 1
ATOM 2498 N N . CYS A 1 299 ? 10.248 -6.729 -18.499 1.00 80.88 299 CYS A N 1
ATOM 2499 C CA . CYS A 1 299 ? 9.898 -5.329 -18.253 1.00 80.88 299 CYS A CA 1
ATOM 2500 C C . CYS A 1 299 ? 8.451 -5.017 -18.660 1.00 80.88 299 CYS A C 1
ATOM 2502 O O . CYS A 1 299 ? 7.722 -4.374 -17.901 1.00 80.88 299 CYS A O 1
ATOM 2504 N N . ASP A 1 300 ? 8.006 -5.525 -19.814 1.00 83.94 300 ASP A N 1
ATOM 2505 C CA . ASP A 1 300 ? 6.626 -5.375 -20.283 1.00 83.94 300 ASP A CA 1
ATOM 2506 C C . ASP A 1 300 ? 5.629 -6.059 -19.337 1.00 83.94 300 ASP A C 1
ATOM 2508 O O . ASP A 1 300 ? 4.565 -5.505 -19.038 1.00 83.94 300 ASP A O 1
ATOM 2512 N N . LEU A 1 301 ? 5.949 -7.263 -18.849 1.00 86.19 301 LEU A N 1
ATOM 2513 C CA . LEU A 1 301 ? 5.105 -7.962 -17.882 1.00 86.19 301 LEU A CA 1
ATOM 2514 C C . LEU A 1 301 ? 5.042 -7.216 -16.545 1.00 86.19 301 LEU A C 1
ATOM 2516 O O . LEU A 1 301 ? 3.957 -7.093 -15.967 1.00 86.19 301 LEU A O 1
ATOM 2520 N N . TRP A 1 302 ? 6.181 -6.729 -16.055 1.00 84.56 302 TRP A N 1
ATOM 2521 C CA . TRP A 1 302 ? 6.271 -5.990 -14.801 1.00 84.56 302 TRP A CA 1
ATOM 2522 C C . TRP A 1 302 ? 5.450 -4.698 -14.870 1.00 84.56 302 TRP A C 1
ATOM 2524 O O . TRP A 1 302 ? 4.590 -4.479 -14.018 1.00 84.56 302 TRP A O 1
ATOM 2534 N N . ALA A 1 303 ? 5.608 -3.913 -15.942 1.00 82.12 303 ALA A N 1
ATOM 2535 C CA . ALA A 1 303 ? 4.837 -2.691 -16.171 1.00 82.12 303 ALA A CA 1
ATOM 2536 C C . ALA A 1 303 ? 3.327 -2.960 -16.212 1.00 82.12 303 ALA A C 1
ATOM 2538 O O . ALA A 1 303 ? 2.558 -2.321 -15.492 1.00 82.12 303 ALA A O 1
ATOM 2539 N N . LYS A 1 304 ? 2.892 -3.951 -17.005 1.00 84.81 304 LYS A N 1
ATOM 2540 C CA . LYS A 1 304 ? 1.473 -4.338 -17.107 1.00 84.81 304 LYS A CA 1
ATOM 2541 C C . LYS A 1 304 ? 0.904 -4.785 -15.766 1.00 84.81 304 LYS A C 1
ATOM 2543 O O . LYS A 1 304 ? -0.238 -4.463 -15.441 1.00 84.81 304 LYS A O 1
ATOM 2548 N N . THR A 1 305 ? 1.690 -5.528 -14.994 1.00 85.00 305 THR A N 1
ATOM 2549 C CA . THR A 1 305 ? 1.299 -5.991 -13.661 1.00 85.00 305 THR A CA 1
ATOM 2550 C C . THR A 1 305 ? 1.126 -4.821 -12.706 1.00 85.00 305 THR A C 1
ATOM 2552 O O . THR A 1 305 ? 0.110 -4.749 -12.018 1.00 85.00 305 THR A O 1
ATOM 2555 N N . TYR A 1 306 ? 2.083 -3.895 -12.698 1.00 81.62 306 TYR A N 1
ATOM 2556 C CA . TYR A 1 306 ? 2.058 -2.717 -11.843 1.00 81.62 306 TYR A CA 1
ATOM 2557 C C . TYR A 1 306 ? 0.850 -1.830 -12.168 1.00 81.62 306 TYR A C 1
ATOM 2559 O O . TYR A 1 306 ? 0.043 -1.559 -11.283 1.00 81.62 306 TYR A O 1
ATOM 2567 N N . VAL A 1 307 ? 0.638 -1.485 -13.444 1.00 82.38 307 VAL A N 1
ATOM 2568 C CA . VAL A 1 307 ? -0.536 -0.714 -13.899 1.00 82.38 307 VAL A CA 1
ATOM 2569 C C . VAL A 1 307 ? -1.834 -1.376 -13.449 1.00 82.38 307 VAL A C 1
ATOM 2571 O O . VAL A 1 307 ? -2.653 -0.748 -12.785 1.00 82.38 307 VAL A O 1
ATOM 2574 N N . LYS A 1 308 ? -1.989 -2.677 -13.715 1.00 83.75 308 LYS A N 1
ATOM 2575 C CA . LYS A 1 308 ? -3.195 -3.417 -13.332 1.00 83.75 308 LYS A CA 1
ATOM 2576 C C . LYS A 1 308 ? -3.393 -3.471 -11.817 1.00 83.75 308 LYS A C 1
ATOM 2578 O O . LYS A 1 308 ? -4.529 -3.424 -11.350 1.00 83.75 308 LYS A O 1
ATOM 2583 N N . ALA A 1 309 ? -2.318 -3.602 -11.040 1.00 80.88 309 ALA A N 1
ATOM 2584 C CA . ALA A 1 309 ? -2.394 -3.597 -9.585 1.00 80.88 309 ALA A CA 1
ATOM 2585 C C . ALA A 1 309 ? -2.933 -2.254 -9.078 1.00 80.88 309 ALA A C 1
ATOM 2587 O O . ALA A 1 309 ? -3.875 -2.253 -8.284 1.00 80.88 309 ALA A O 1
ATOM 2588 N N . PHE A 1 310 ? -2.407 -1.139 -9.586 1.00 79.06 310 PHE A N 1
ATOM 2589 C CA . PHE A 1 310 ? -2.852 0.204 -9.217 1.00 79.06 310 PHE A CA 1
ATOM 2590 C C . PHE A 1 310 ? -4.265 0.526 -9.702 1.00 79.06 310 PHE A C 1
ATOM 2592 O O . PHE A 1 310 ? -5.070 1.015 -8.910 1.00 79.06 310 PHE A O 1
ATOM 2599 N N . ASP A 1 311 ? -4.615 0.173 -10.939 1.00 81.69 311 ASP A N 1
ATOM 2600 C CA . ASP A 1 311 ? -5.988 0.309 -11.433 1.00 81.69 311 ASP A CA 1
ATOM 2601 C C . ASP A 1 311 ? -6.954 -0.460 -10.531 1.00 81.69 311 ASP A C 1
ATOM 2603 O O . ASP A 1 311 ? -7.950 0.086 -10.062 1.00 81.69 311 ASP A O 1
ATOM 2607 N N . ASN A 1 312 ? -6.621 -1.706 -10.181 1.00 81.44 312 ASN A N 1
ATOM 2608 C CA . ASN A 1 312 ? -7.435 -2.495 -9.263 1.00 81.44 312 ASN A CA 1
ATOM 2609 C C . ASN A 1 312 ? -7.532 -1.869 -7.867 1.00 81.44 312 ASN A C 1
ATOM 2611 O O . ASN A 1 312 ? -8.581 -1.982 -7.234 1.00 81.44 312 ASN A O 1
ATOM 2615 N N . PHE A 1 313 ? -6.469 -1.232 -7.375 1.00 78.12 313 PHE A N 1
ATOM 2616 C CA . PHE A 1 313 ? -6.456 -0.577 -6.069 1.00 78.12 313 PHE A CA 1
ATOM 2617 C C . PHE A 1 313 ? -7.369 0.634 -6.011 1.00 78.12 313 PHE A C 1
ATOM 2619 O O . PHE A 1 313 ? -8.063 0.805 -5.016 1.00 78.12 313 PHE A O 1
ATOM 2626 N N . PHE A 1 314 ? -7.392 1.454 -7.058 1.00 78.56 314 PHE A N 1
ATOM 2627 C CA . PHE A 1 314 ? -8.226 2.651 -7.075 1.00 78.56 314 PHE A CA 1
ATOM 2628 C C . PHE A 1 314 ? -9.659 2.373 -7.538 1.00 78.56 314 PHE A C 1
ATOM 2630 O O . PHE A 1 314 ? -10.583 2.993 -7.026 1.00 78.56 314 PHE A O 1
ATOM 2637 N N . VAL A 1 315 ? -9.871 1.423 -8.455 1.00 77.06 315 VAL A N 1
ATOM 2638 C CA . VAL A 1 315 ? -11.203 1.105 -9.001 1.00 77.06 315 VAL A CA 1
ATOM 2639 C C . VAL A 1 315 ? -12.009 0.199 -8.069 1.00 77.06 315 VAL A C 1
ATOM 2641 O O . VAL A 1 315 ? -13.210 0.402 -7.903 1.00 77.06 315 VAL A O 1
ATOM 2644 N N . ASN A 1 316 ? -11.382 -0.808 -7.447 1.00 71.81 316 ASN A N 1
ATOM 2645 C CA . ASN A 1 316 ? -12.122 -1.807 -6.660 1.00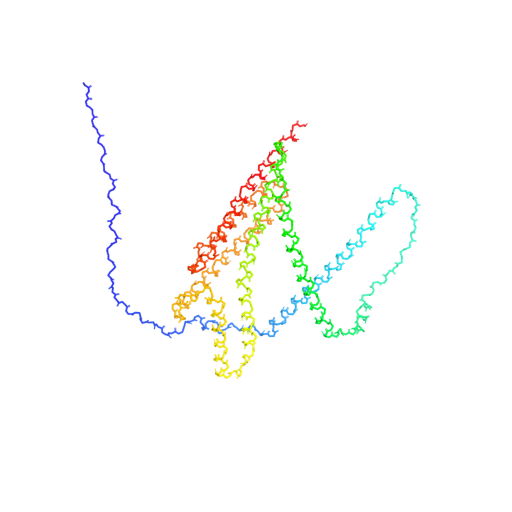 71.81 316 ASN A CA 1
ATOM 2646 C C . ASN A 1 316 ? -12.213 -1.477 -5.170 1.00 71.81 316 ASN A C 1
ATOM 2648 O O . ASN A 1 316 ? -12.939 -2.152 -4.429 1.00 71.81 316 ASN A O 1
ATOM 2652 N N . ARG A 1 317 ? -11.478 -0.469 -4.702 1.00 67.50 317 ARG A N 1
ATOM 2653 C CA . ARG A 1 317 ? -11.555 -0.041 -3.312 1.00 67.50 317 ARG A CA 1
ATOM 2654 C C . ARG A 1 317 ? -12.788 0.859 -3.178 1.00 67.50 317 ARG A C 1
ATOM 2656 O O . ARG A 1 317 ? -12.861 1.875 -3.864 1.00 67.50 317 ARG A O 1
ATOM 2663 N N . PRO A 1 318 ? -13.766 0.525 -2.313 1.00 58.47 318 PRO A N 1
ATOM 2664 C CA . PRO A 1 318 ? -14.792 1.476 -1.914 1.00 58.47 318 PRO A CA 1
ATOM 2665 C C . PRO A 1 318 ? -14.106 2.516 -1.026 1.00 58.47 318 PRO A C 1
ATOM 2667 O O . PRO A 1 318 ? -14.119 2.452 0.203 1.00 58.47 318 PRO A O 1
ATOM 2670 N N . ILE A 1 319 ? -13.384 3.420 -1.674 1.00 58.81 319 ILE A N 1
ATOM 2671 C CA . ILE A 1 319 ? -12.823 4.604 -1.063 1.00 58.81 319 ILE A CA 1
ATOM 2672 C C . ILE A 1 319 ? -14.051 5.400 -0.633 1.00 58.81 319 ILE A C 1
ATOM 2674 O O . ILE A 1 319 ? -14.860 5.817 -1.460 1.00 58.81 319 ILE A O 1
ATOM 2678 N N . ALA A 1 320 ? -14.258 5.521 0.679 1.00 57.56 320 ALA A N 1
ATOM 2679 C CA . ALA A 1 320 ? -15.225 6.486 1.174 1.00 57.56 320 ALA A CA 1
ATOM 2680 C C . ALA A 1 320 ? -14.826 7.837 0.568 1.00 57.56 320 ALA A C 1
ATOM 2682 O O . ALA A 1 320 ? -13.644 8.161 0.626 1.00 57.56 320 ALA A O 1
ATOM 2683 N N . ARG A 1 321 ? -15.772 8.596 -0.004 1.00 62.72 321 ARG A N 1
ATOM 2684 C CA . ARG A 1 321 ? -15.529 9.905 -0.653 1.00 62.72 321 ARG A CA 1
ATOM 2685 C C . ARG A 1 321 ? -14.405 10.757 -0.027 1.00 62.72 321 ARG A C 1
ATOM 2687 O O . ARG A 1 321 ? -13.602 11.273 -0.793 1.00 62.72 321 ARG A O 1
ATOM 2694 N N . PRO A 1 322 ? -14.272 10.865 1.313 1.00 60.16 322 PRO A N 1
ATOM 2695 C CA . PRO A 1 322 ? -13.173 11.616 1.932 1.00 60.16 322 PRO A CA 1
ATOM 2696 C C . PRO A 1 322 ? -11.759 11.165 1.523 1.00 60.16 322 PRO A C 1
ATOM 2698 O O . PRO A 1 322 ? -10.847 11.976 1.419 1.00 60.16 322 PRO A O 1
ATOM 2701 N N . PHE A 1 323 ? -11.560 9.875 1.245 1.00 62.72 323 PHE A N 1
ATOM 2702 C CA . PHE A 1 323 ? -10.280 9.349 0.769 1.00 62.72 323 PHE A CA 1
ATOM 2703 C C . PHE A 1 323 ? -10.075 9.554 -0.728 1.00 62.72 323 PHE A C 1
ATOM 2705 O O . PHE A 1 323 ? -8.947 9.416 -1.186 1.00 62.72 323 PHE A O 1
ATOM 2712 N N . GLU A 1 324 ? -11.126 9.844 -1.497 1.00 72.50 324 GLU A N 1
ATOM 2713 C CA . GLU A 1 324 ? -11.007 10.067 -2.938 1.00 72.50 324 GLU A CA 1
ATOM 2714 C C . GLU A 1 324 ? -10.204 11.341 -3.177 1.00 72.50 324 GLU A C 1
ATOM 2716 O O . GLU A 1 324 ? -9.177 11.288 -3.837 1.00 72.50 324 GLU A O 1
ATOM 2721 N N . GLU A 1 325 ? -10.566 12.439 -2.512 1.00 74.19 325 GLU A N 1
ATOM 2722 C CA . GLU A 1 325 ? -9.830 13.708 -2.577 1.00 74.19 325 GLU A CA 1
ATOM 2723 C C . GLU A 1 325 ? -8.373 13.566 -2.112 1.00 74.19 325 GLU A C 1
ATOM 2725 O O . GLU A 1 325 ? -7.465 14.126 -2.727 1.00 74.19 325 GLU A O 1
ATOM 2730 N N . PHE A 1 326 ? -8.129 12.770 -1.065 1.00 67.69 326 PHE A N 1
ATOM 2731 C CA . PHE A 1 326 ? -6.780 12.525 -0.552 1.00 67.69 326 PHE A CA 1
ATOM 2732 C C . PHE A 1 326 ? -5.932 11.645 -1.485 1.00 67.69 326 PHE A C 1
ATOM 2734 O O . PHE A 1 326 ? -4.729 11.861 -1.630 1.00 67.69 326 PHE A O 1
ATOM 2741 N N . LEU A 1 327 ? -6.536 10.626 -2.102 1.00 75.00 327 LEU A N 1
ATOM 2742 C CA . LEU A 1 327 ? -5.833 9.648 -2.934 1.00 75.00 327 LEU A CA 1
ATOM 2743 C C . LEU A 1 327 ? -5.799 10.027 -4.416 1.00 75.00 327 LEU A C 1
ATOM 2745 O O . LEU A 1 327 ? -4.999 9.450 -5.150 1.00 75.00 327 LEU A O 1
ATOM 2749 N N . GLU A 1 328 ? -6.598 10.988 -4.873 1.00 81.69 328 GLU A N 1
ATOM 2750 C CA . GLU A 1 328 ? -6.606 11.419 -6.274 1.00 81.69 328 GLU A CA 1
ATOM 2751 C C . GLU A 1 328 ? -5.231 11.943 -6.738 1.00 81.69 328 GLU A C 1
ATOM 2753 O O . GLU A 1 328 ? -4.776 11.526 -7.808 1.00 81.69 328 GLU A O 1
ATOM 2758 N N . PRO A 1 329 ? -4.486 12.756 -5.953 1.00 77.56 329 PRO A N 1
ATOM 2759 C CA . PRO A 1 329 ? -3.123 13.146 -6.313 1.00 77.56 329 PRO A CA 1
ATOM 2760 C C . PRO A 1 329 ? -2.186 11.945 -6.459 1.00 77.56 329 PRO A C 1
ATOM 2762 O O . PRO A 1 329 ? -1.389 11.897 -7.394 1.00 77.56 329 PRO A O 1
ATOM 2765 N N . VAL A 1 330 ? -2.308 10.951 -5.573 1.00 70.75 330 VAL A N 1
ATOM 2766 C CA . VAL A 1 330 ? -1.524 9.711 -5.645 1.00 70.75 330 VAL A CA 1
ATOM 2767 C C . VAL A 1 330 ? -1.875 8.942 -6.912 1.00 70.75 330 VAL A C 1
ATOM 2769 O O . VAL A 1 330 ? -0.982 8.565 -7.659 1.00 70.75 330 VAL A O 1
ATOM 2772 N N . LYS A 1 331 ? -3.163 8.726 -7.179 1.00 81.38 331 LYS A N 1
ATOM 2773 C CA . LYS A 1 331 ? -3.653 8.015 -8.363 1.00 81.38 331 LYS A CA 1
ATOM 2774 C C . LYS A 1 331 ? -3.145 8.656 -9.652 1.00 81.38 331 LYS A C 1
ATOM 2776 O O . LYS A 1 331 ? -2.634 7.954 -10.525 1.00 81.38 331 LYS A O 1
ATOM 2781 N N . ASN A 1 332 ? -3.217 9.982 -9.746 1.00 82.06 332 ASN A N 1
ATOM 2782 C CA . ASN A 1 332 ? -2.704 10.734 -10.889 1.00 82.06 332 ASN A CA 1
ATOM 2783 C C . ASN A 1 332 ? -1.178 10.625 -11.008 1.00 82.06 332 ASN A C 1
ATOM 2785 O O . ASN A 1 332 ? -0.669 10.388 -12.103 1.00 82.06 332 ASN A O 1
ATOM 2789 N N . ALA A 1 333 ? -0.450 10.721 -9.893 1.00 75.56 333 ALA A N 1
ATOM 2790 C CA . ALA A 1 333 ? 0.999 10.552 -9.861 1.00 75.56 333 ALA A CA 1
ATOM 2791 C C . ALA A 1 333 ? 1.437 9.136 -10.271 1.00 75.56 333 ALA A C 1
ATOM 2793 O O . ALA A 1 333 ? 2.377 8.984 -11.050 1.00 75.56 333 ALA A O 1
ATOM 2794 N N . THR A 1 334 ? 0.744 8.094 -9.806 1.00 74.19 334 THR A N 1
ATOM 2795 C CA . THR A 1 334 ? 1.027 6.711 -10.205 1.00 74.19 334 THR A CA 1
ATOM 2796 C C . THR A 1 334 ? 0.756 6.500 -11.690 1.00 74.19 334 THR A C 1
ATOM 2798 O O . THR A 1 334 ? 1.564 5.870 -12.371 1.00 74.19 334 THR A O 1
ATOM 2801 N N . ARG A 1 335 ? -0.341 7.054 -12.220 1.00 81.62 335 ARG A N 1
ATOM 2802 C CA . ARG A 1 335 ? -0.633 6.987 -13.655 1.00 81.62 335 ARG A CA 1
ATOM 2803 C C . ARG A 1 335 ? 0.456 7.674 -14.476 1.00 81.62 335 ARG A C 1
ATOM 2805 O O . ARG A 1 335 ? 0.982 7.069 -15.404 1.00 81.62 335 ARG A O 1
ATOM 2812 N N . LEU A 1 336 ? 0.859 8.881 -14.076 1.00 81.00 336 LEU A N 1
ATOM 2813 C CA . LEU A 1 336 ? 1.953 9.609 -14.715 1.00 81.00 336 LEU A CA 1
ATOM 2814 C C . LEU A 1 336 ? 3.268 8.815 -14.671 1.00 81.00 336 LEU A C 1
ATOM 2816 O O . LEU A 1 336 ? 3.973 8.739 -15.677 1.00 81.00 336 LEU A O 1
ATOM 2820 N N . TYR A 1 337 ? 3.590 8.195 -13.532 1.00 75.50 337 TYR A N 1
ATOM 2821 C CA . TYR A 1 337 ? 4.768 7.339 -13.389 1.00 75.50 337 TYR A CA 1
ATOM 2822 C C . TYR A 1 337 ? 4.709 6.130 -14.329 1.00 75.50 337 TYR A C 1
ATOM 2824 O O . TYR A 1 337 ? 5.683 5.848 -15.022 1.00 75.50 337 TYR A O 1
ATOM 2832 N N . ALA A 1 338 ? 3.569 5.443 -14.400 1.00 77.75 338 ALA A N 1
ATOM 2833 C CA . ALA A 1 338 ? 3.390 4.292 -15.276 1.00 77.75 338 ALA A CA 1
ATOM 2834 C C . ALA A 1 338 ? 3.485 4.660 -16.766 1.00 77.75 338 ALA A C 1
ATOM 2836 O O . ALA A 1 338 ? 4.133 3.945 -17.538 1.00 77.75 338 ALA A O 1
ATOM 2837 N N . ASP A 1 339 ? 2.894 5.788 -17.164 1.00 81.12 339 ASP A N 1
ATOM 2838 C CA . ASP A 1 339 ? 2.977 6.308 -18.530 1.00 81.12 339 ASP A CA 1
ATOM 2839 C C . ASP A 1 339 ? 4.429 6.670 -18.879 1.00 81.12 339 ASP A C 1
ATOM 2841 O O . ASP A 1 339 ? 4.955 6.241 -19.910 1.00 81.12 339 ASP A O 1
ATOM 2845 N N . THR A 1 340 ? 5.120 7.365 -17.971 1.00 79.06 340 THR A N 1
ATOM 2846 C CA . THR A 1 340 ? 6.536 7.738 -18.121 1.00 79.06 340 THR A CA 1
ATOM 2847 C C . THR A 1 340 ? 7.431 6.501 -18.218 1.00 79.06 340 THR A C 1
ATOM 2849 O O . THR A 1 340 ? 8.244 6.397 -19.137 1.00 79.06 340 THR A O 1
ATOM 2852 N N . PHE A 1 341 ? 7.244 5.512 -17.339 1.00 77.94 341 PHE A N 1
ATOM 2853 C CA . PHE A 1 341 ? 7.969 4.240 -17.382 1.00 77.94 341 PHE A CA 1
ATOM 2854 C C . PHE A 1 341 ? 7.738 3.499 -18.705 1.00 77.94 341 PHE A C 1
ATOM 2856 O O . PHE A 1 341 ? 8.674 2.975 -19.310 1.00 77.94 341 PHE A O 1
ATOM 2863 N N . THR A 1 342 ? 6.499 3.485 -19.199 1.00 79.31 342 THR A N 1
ATOM 2864 C CA . THR A 1 342 ? 6.144 2.854 -20.478 1.00 79.31 342 THR A CA 1
ATOM 2865 C C . THR A 1 342 ? 6.817 3.551 -21.665 1.00 79.31 342 THR A C 1
ATOM 2867 O O . THR A 1 342 ? 7.271 2.889 -22.598 1.00 79.31 342 THR A O 1
ATOM 2870 N N . ILE A 1 343 ? 6.903 4.883 -21.656 1.00 83.06 343 ILE A N 1
ATOM 2871 C CA . ILE A 1 343 ? 7.600 5.645 -22.702 1.00 83.06 343 ILE A CA 1
ATOM 2872 C C . ILE A 1 343 ? 9.102 5.344 -22.661 1.00 83.06 343 ILE A C 1
ATOM 2874 O O . ILE A 1 343 ? 9.690 4.984 -23.683 1.00 83.06 343 ILE A O 1
ATOM 2878 N N . LEU A 1 344 ? 9.714 5.427 -21.480 1.00 77.69 344 LEU A N 1
ATOM 2879 C CA . LEU A 1 344 ? 11.154 5.245 -21.308 1.00 77.69 344 LEU A CA 1
ATOM 2880 C C . LEU A 1 344 ? 11.604 3.819 -21.606 1.00 77.69 344 LEU A C 1
ATOM 2882 O O . LEU A 1 344 ? 12.605 3.636 -22.292 1.00 77.69 344 LEU A O 1
ATOM 2886 N N . SER A 1 345 ? 10.851 2.812 -21.164 1.00 74.06 345 SER A N 1
ATOM 2887 C CA . SER A 1 345 ? 11.132 1.410 -21.497 1.00 74.06 345 SER A CA 1
ATOM 2888 C C . SER A 1 345 ? 11.109 1.186 -23.010 1.00 74.06 345 SER A C 1
ATOM 2890 O O . SER A 1 345 ? 12.040 0.594 -23.551 1.00 74.06 345 SER A O 1
ATOM 2892 N N . LYS A 1 346 ? 10.131 1.748 -23.736 1.00 81.44 346 LYS A N 1
ATOM 2893 C CA . LYS A 1 346 ? 10.104 1.694 -25.209 1.00 81.44 346 LYS A CA 1
ATOM 2894 C C . LYS A 1 346 ? 11.321 2.372 -25.843 1.00 81.44 346 LYS A C 1
ATOM 2896 O O . LYS A 1 346 ? 11.868 1.839 -26.808 1.00 81.44 346 LYS A O 1
ATOM 2901 N N . MET A 1 347 ? 11.740 3.534 -25.341 1.00 81.06 347 MET A N 1
ATOM 2902 C CA . MET A 1 347 ? 12.923 4.243 -25.852 1.00 81.06 347 MET A CA 1
ATOM 2903 C C . MET A 1 347 ? 14.215 3.465 -25.584 1.00 81.06 347 MET A C 1
ATOM 2905 O O . MET A 1 347 ? 15.032 3.294 -26.489 1.00 81.06 347 MET A O 1
ATOM 2909 N N . TRP A 1 348 ? 14.371 2.943 -24.369 1.00 76.75 348 TRP A N 1
ATOM 2910 C CA . TRP A 1 348 ? 15.499 2.109 -23.972 1.00 76.75 348 TRP A CA 1
ATOM 2911 C C . TRP A 1 348 ? 15.592 0.864 -24.856 1.00 76.75 348 TRP A C 1
ATOM 2913 O O . TRP A 1 348 ? 16.638 0.623 -25.454 1.00 76.75 348 TRP A O 1
ATOM 2923 N N . MET A 1 349 ? 14.481 0.158 -25.073 1.00 74.94 349 MET A N 1
ATOM 2924 C CA . MET A 1 349 ? 14.439 -1.013 -25.954 1.00 74.94 349 MET A CA 1
ATOM 2925 C C . MET A 1 349 ? 14.848 -0.697 -27.397 1.00 74.94 349 MET A C 1
ATOM 2927 O O . MET A 1 349 ? 15.630 -1.444 -27.982 1.00 74.94 349 MET A O 1
ATOM 2931 N N . LYS A 1 350 ? 14.389 0.430 -27.963 1.00 79.62 350 LYS A N 1
ATOM 2932 C CA . LYS A 1 350 ? 14.809 0.874 -29.307 1.00 79.62 350 LYS A CA 1
ATOM 2933 C C . LYS A 1 350 ? 16.319 1.104 -29.404 1.00 79.62 350 LYS A C 1
ATOM 2935 O O . LYS A 1 350 ? 16.898 0.904 -30.468 1.00 79.62 350 LYS A O 1
ATOM 2940 N N . SER A 1 351 ? 16.963 1.518 -28.311 1.00 76.12 351 SER A N 1
ATOM 2941 C CA . SER A 1 351 ? 18.402 1.789 -28.312 1.00 76.12 351 SER A CA 1
ATOM 2942 C C . SER A 1 351 ? 19.264 0.524 -28.419 1.00 76.12 351 SER A C 1
ATOM 2944 O O . SER A 1 351 ? 20.322 0.580 -29.043 1.00 76.12 351 SER A O 1
ATOM 2946 N N . TYR A 1 352 ? 18.798 -0.626 -27.913 1.00 69.38 352 TYR A N 1
ATOM 29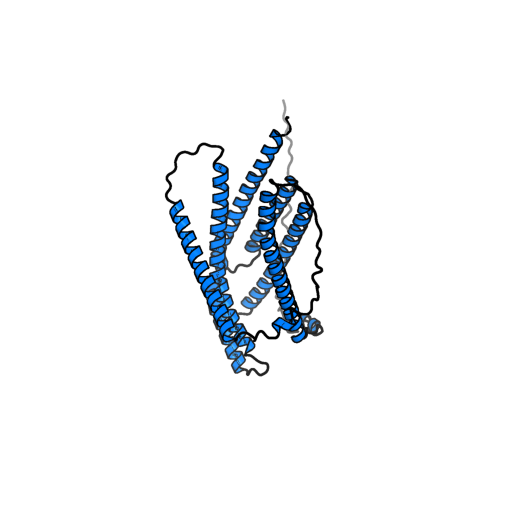47 C CA . TYR A 1 352 ? 19.505 -1.908 -28.069 1.00 69.38 352 TYR A CA 1
ATOM 2948 C C . TYR A 1 352 ? 19.439 -2.441 -29.495 1.00 69.38 352 TYR A C 1
ATOM 2950 O O . TYR A 1 352 ? 20.426 -2.978 -29.990 1.00 69.38 352 TYR A O 1
ATOM 2958 N N . SER A 1 353 ? 18.310 -2.240 -30.180 1.00 68.88 353 SER A N 1
ATOM 2959 C CA . SER A 1 353 ? 18.117 -2.690 -31.563 1.00 68.88 353 SER A CA 1
ATOM 2960 C C . SER A 1 353 ? 19.085 -2.025 -32.550 1.00 68.88 353 SER A C 1
ATOM 2962 O O . SER A 1 353 ? 19.361 -2.583 -33.606 1.00 68.88 353 SER A O 1
ATOM 2964 N N . CYS A 1 354 ? 19.604 -0.837 -32.218 1.00 63.41 354 CYS A N 1
ATOM 2965 C CA . CYS A 1 354 ? 20.481 -0.067 -33.100 1.00 63.41 354 CYS A CA 1
ATOM 2966 C C . CYS A 1 354 ? 21.962 -0.497 -33.012 1.00 63.41 354 CYS A C 1
ATOM 2968 O O . CYS A 1 354 ? 22.696 -0.372 -33.988 1.00 63.41 354 CYS A O 1
ATOM 2970 N N . SER A 1 355 ? 22.412 -1.045 -31.875 1.00 58.44 355 SER A N 1
ATOM 2971 C CA . SER A 1 355 ? 23.826 -1.425 -31.685 1.00 58.44 355 SER A CA 1
ATOM 2972 C C . SER A 1 355 ? 24.203 -2.767 -32.318 1.00 58.44 355 SER A C 1
ATOM 2974 O O . SER A 1 355 ? 25.357 -2.962 -32.695 1.00 58.44 355 SER A O 1
ATOM 2976 N N . THR A 1 356 ? 23.265 -3.703 -32.461 1.00 57.47 356 THR A N 1
ATOM 2977 C CA . THR A 1 356 ? 23.559 -5.059 -32.959 1.00 57.47 356 THR A CA 1
ATOM 2978 C C . THR A 1 356 ? 23.791 -5.124 -34.471 1.00 57.47 356 THR A C 1
ATOM 2980 O O . THR A 1 356 ? 24.495 -6.017 -34.934 1.00 57.47 356 THR A O 1
ATOM 2983 N N . GLY A 1 357 ? 23.281 -4.162 -35.249 1.00 58.62 357 GLY A N 1
ATOM 2984 C CA . GLY A 1 357 ? 23.465 -4.130 -36.707 1.00 58.62 357 GLY A CA 1
ATOM 2985 C C . GLY A 1 357 ? 24.868 -3.714 -37.170 1.00 58.62 357 GLY A C 1
ATOM 2986 O O . GLY A 1 357 ? 25.284 -4.074 -38.268 1.00 58.62 357 GLY A O 1
ATOM 2987 N N . ALA A 1 358 ? 25.625 -2.989 -36.341 1.00 56.59 358 ALA A N 1
ATOM 2988 C CA . ALA A 1 358 ? 26.925 -2.437 -36.736 1.00 56.59 358 ALA A CA 1
ATOM 2989 C C . ALA A 1 358 ? 28.094 -3.438 -36.629 1.00 56.59 358 ALA A C 1
ATOM 2991 O O . ALA A 1 358 ? 29.133 -3.229 -37.253 1.00 56.59 358 ALA A O 1
ATOM 2992 N N . TYR A 1 359 ? 27.936 -4.527 -35.868 1.00 56.22 359 TYR A N 1
ATOM 2993 C CA . TYR A 1 359 ? 29.010 -5.498 -35.603 1.00 56.22 359 TYR A CA 1
ATOM 2994 C C . TYR A 1 359 ? 28.963 -6.764 -36.474 1.00 56.22 359 TYR A C 1
ATOM 2996 O O . TYR A 1 359 ? 29.905 -7.544 -36.429 1.00 56.22 359 TYR A O 1
ATOM 3004 N N . MET A 1 360 ? 27.918 -6.960 -37.285 1.00 53.22 360 MET A N 1
ATOM 3005 C CA . MET A 1 360 ? 27.755 -8.142 -38.156 1.00 53.22 360 MET A CA 1
ATOM 3006 C C . MET A 1 360 ? 28.206 -7.918 -39.617 1.00 53.22 360 MET A C 1
ATOM 3008 O O . MET A 1 360 ? 28.049 -8.809 -40.441 1.00 53.22 360 MET A O 1
ATOM 3012 N N . ASN A 1 361 ? 28.756 -6.743 -39.952 1.00 53.84 361 ASN A N 1
ATOM 3013 C CA . ASN A 1 361 ? 29.227 -6.390 -41.307 1.00 53.84 361 ASN A CA 1
ATOM 3014 C C . ASN A 1 361 ? 30.766 -6.269 -41.419 1.00 53.84 361 ASN A C 1
ATOM 3016 O O . ASN A 1 361 ? 31.276 -5.548 -42.278 1.00 53.84 361 ASN A O 1
ATOM 3020 N N . LYS A 1 362 ? 31.515 -6.953 -40.553 1.00 49.62 362 LYS A N 1
ATOM 3021 C CA . LYS A 1 362 ? 32.962 -7.186 -40.683 1.00 49.62 362 LYS A CA 1
ATOM 3022 C C . LYS A 1 362 ? 33.219 -8.676 -40.585 1.00 49.62 362 LYS A C 1
ATOM 3024 O O . LYS A 1 362 ? 34.138 -9.132 -41.296 1.00 49.62 362 LYS A O 1
#

Foldseek 3Di:
DDDDDDDDDDDDDDDPPDPDDDPPDDDPPPPPPDPDCVVVVCVPVPDPDVVVVVVVVVVVVVVVVVVVVVVVVVVVVVVVVVVVVVVVVVPVVDDDDDDDDDDDDDDPPVPPVVVVCVPVPDPDVVVVVVVVVVVVVVVVVVVVVVVVVVVVVVVVVVDDDDDDDDPDPCPVVVLVCVLVVLCVVLVVVVVVLCCVQVVLVVVLVVVLVVLVVVCDPPHDPVSVVVSVVSVVVSCCVRCVVQPVVPDDDDPVVVVVVVVLVVLVVVLVVVLVVLVVVLVVLVVVLVVVPPDLVSVLVSLVSVLVSQVVSLCCVLVSRPPPVSVCVVCVVSSVSSVVSSVSSVVVSVVVSVVVVVVVVVPPPD

Radius of gyration: 33.83 Å; chains: 1; bounding box: 108×57×108 Å

Secondary structure (DSSP, 8-state):
--------------S------------------PPPTTTTTTTTSPPPPHHHHHHHHHHHHHHHHHHHHHHHHHHHHHHHHHHHHHHHHHHTTS---------------TTHHHHGGGGSPPPPHHHHHHHHHHHHHHHHHHHHHHHHHHHHHHHHTT--------TTSSHHHHHHHHHHHHHHHHHHHHHHHHHHHHHHHHHHHHHHHHHHHH--TT--HHHHHHHHHHHHHHHIIIIIHHHTTT--S-HHHHHHHHHHHHHHHHHHHHHHHHHHHHHHHHHHHHTSTT-HHHHHHHHHHHHHHHHHHHHHHHHSS---HHHHHHHHHHHHHHHHHHHHHHHHHHHHHHHHHHHTTSSS--

pLDDT: mean 70.17, std 16.62, range [33.81, 96.44]

Sequence (362 aa):
MGKNMGKKTEERKDVNKQRKGISQTGARITVSTTPSSWWEERKGIGQPNPEDQERVYREKQEKYEQERMQETVRQGHEERYKPEKQMRAEGEEKKGISQTKARKTVSTTPSSWWEERKGIGQPNPEDQERGYREKQEKYEQERQRGMQETVRQGHEERYKPEKQIRVEGEEKKDLSQIMFGSYTAVSRMWQDSCLKLYKTWFESTNTLFEKAYLLSKDATPEQYKEFYTLWMDAYHETYGNLFVQSMPPSKKVLEYFLQSANRNLNLYKSWISTFEKVSQKAMELSKQTADPDANKEFCDLWAKTYVKAFDNFFVNRPIARPFEEFLEPVKNATRLYADTFTILSKMWMKSYSCSTGAYMNK